Protein 1VLI (pdb70)

Sequence (350 aa):
AAFQIANKTVGKDAPVFIIAEAGINHDGKLDQAFALIDAAAEAGADAVKFQFQADRYQKDPDVSIFSLVQSEPAEWILPLLDYCREKQVIFLSTVCDEGSADLLQSTSPSAFKIASYEINHLPLLKYVARLNRPIFSTAGAEISDVHEAWRTIRAEGNNQIAIHCVAKYPAPPEYSNLSVIPLAAAFPEAVIGFSDHSEHPTEAPCAAVRLGAKLIEKHFTIDKNLPGADHSFALNPDELKEVDGIRKTEAELKQGITKPVSEKLLGSSYKTTTAIEGEIRNFAYRGIFTTAPIQKGEAFSEDNIAVLRPGQKPQGLHPRFFELLTSGVRAVRDIPADTGIVWDDILLKD

Foldseek 3Di:
DWDDQPPAIFFDPGAFAEEAEAELQLVPPLVQLLVSLVLCLVLPHAAYEYEFDPVVLAPDDVDDVVVVCVRSHPVSPVVSCVSCVVSNHFYAYEDDDLVSLVVCVVVVHSAYEYEQQQLQLLVRLLNNLLSQHAEYEHAFHAPVSNVVSQCSSVVNVHQRYEYYEHPDAQDPLLFQQLLQQCVCVVCVSHQYAYEHRHQQLAQLLLQNVLVPHRYYYFYEHCALPPPCPPRVRGHHSVSSSCNVNSVVSVVCVVVVNRDHHDPSNNPDNRRGHDPVRPNCVQQFHWAKFFNAKFAAFAQDAPHTIDTRTLVVAGHAHRSVCVVVRRVGQGFRHIDHHSHHHDVNRRDDDD

Secondary structure (DSSP, 8-state):
-EEEETTEEEETTSPPEEEEEEETTTTT-HHHHHHHHHHHHHHT-SEEEE---TT---------HHHHTT---GGGHHHHHHHHHHTT-EEE-B--SHHHHHHHHTT--S--BB-GGGTT-HHHHHHHHTT----B--TT--HHHHHHHHHHHHTTT----B--B-SSSS--GGG--GGG---TTTSTTSB--EEE--SSSSHHHHHHHHTT-SEEEEEB-S-TTSS-SS-TTSBPHHHHH--HHHHHHHHHHHHT------HHHH--SS----TTT-SHHHHTS-EEEESS-B-TTPBP-TTTEEEE--TTSPPPBPGGGHHHHHTT-B-SS-B-TT-B--GGGTS---

Radius of gyration: 20.9 Å; Cα contacts (8 Å, |Δi|>4): 707; chains: 1; bounding box: 43×60×45 Å

CATH classification: 3.20.20.70 (+1 more: 3.90.1210.10)

Organism: Bacillus subtilis (strain 168) (NCBI:txid224308)

InterPro domains:
  IPR006190 Antifreeze-like/N-acetylneuraminic acid synthase, SAF domain [PS50844] (305-367)
  IPR013132 PseI/NeuA/B-like [PF03102] (37-274)
  IPR013785 Aldolase-type TIM barrel [G3DSA:3.20.20.70] (1-303)
  IPR013974 SAF domain [PF08666] (305-364)
  IPR013974 SAF domain [SM00858] (303-365)
  IPR036732 Antifreeze-like/N-acetylneuraminic acid synthase C-terminal domain superfamily [SSF51269] (298-364)
  IPR051690 PseI/Nans/NeuA/B acid synthases [PTHR42966] (1-364)
  IPR057736 PseI/NeuA/NeuB, SAF domain [cd11615] (304-364)

B-factor: mean 63.56, std 13.65, range [32.25, 128.65]

Solvent-accessible surface area: 16017 Å² total

Structure (mmCIF, N/CA/C/O backbone):
data_1VLI
#
_entry.id   1VLI
#
_cell.length_a   70.578
_cell.length_b   70.578
_cell.length_c   205.359
_cell.angle_alpha   90.00
_cell.angle_beta   90.00
_cell.angle_gamma   120.00
#
_symmetry.space_group_name_H-M   'P 32 2 1'
#
loop_
_entity.id
_entity.type
_entity.pdbx_description
1 polymer 'Spore coat polysaccharide biosynthesis protein spsE'
2 non-polymer 'ZINC ION'
3 water water
#
loop_
_atom_site.group_PDB
_atom_site.id
_atom_site.type_symbol
_atom_site.label_atom_id
_atom_site.label_alt_id
_atom_site.label_comp_id
_atom_site.label_asym_id
_atom_site.label_entity_id
_atom_site.label_seq_id
_atom_site.pdbx_PDB_ins_code
_atom_site.Cartn_x
_atom_site.Cartn_y
_atom_site.Cartn_z
_atom_site.occupancy
_atom_site.B_iso_or_equiv
_atom_site.auth_seq_id
_atom_site.auth_comp_id
_atom_site.auth_asym_id
_atom_site.auth_atom_id
_atom_site.pdbx_PDB_model_num
ATOM 1 N N . ALA A 1 14 ? -22.031 29.044 83.411 1.00 74.70 2 ALA A N 1
ATOM 2 C CA . ALA A 1 14 ? -20.607 28.723 83.736 1.00 74.29 2 ALA A CA 1
ATOM 3 C C . ALA A 1 14 ? -20.047 29.664 84.816 1.00 72.92 2 ALA A C 1
ATOM 4 O O . ALA A 1 14 ? -19.727 30.839 84.548 1.00 70.94 2 ALA A O 1
ATOM 6 N N . ALA A 1 15 ? -19.947 29.122 86.029 1.00 71.65 3 ALA A N 1
ATOM 7 C CA . ALA A 1 15 ? -19.452 29.837 87.212 1.00 70.99 3 ALA A CA 1
ATOM 8 C C . ALA A 1 15 ? -18.905 28.833 88.236 1.00 71.43 3 ALA A C 1
ATOM 9 O O . ALA A 1 15 ? -19.335 27.675 88.249 1.00 71.93 3 ALA A O 1
ATOM 11 N N . PHE A 1 16 ? -17.952 29.273 89.068 1.00 69.52 4 PHE A N 1
ATOM 12 C CA . PHE A 1 16 ? -17.444 28.483 90.193 1.00 66.96 4 PHE A CA 1
ATOM 13 C C . PHE A 1 16 ? -16.717 29.344 91.239 1.00 68.00 4 PHE A C 1
ATOM 14 O O . PHE A 1 16 ? -16.607 30.560 91.075 1.00 71.43 4 PHE A O 1
ATOM 22 N N . GLN A 1 17 ? -16.240 28.721 92.311 1.00 63.62 5 GLN A N 1
ATOM 23 C CA . GLN A 1 17 ? -15.618 29.459 93.411 1.00 61.26 5 GLN A CA 1
ATOM 24 C C . GLN A 1 17 ? -14.108 29.233 93.461 1.00 58.17 5 GLN A C 1
ATOM 25 O O . GLN A 1 17 ? -13.674 28.094 93.614 1.00 59.69 5 GLN A O 1
ATOM 31 N N . ILE A 1 18 ? -13.302 30.291 93.362 1.00 53.32 6 ILE A N 1
ATOM 32 C CA . ILE A 1 18 ? -11.908 30.188 93.822 1.00 50.43 6 ILE A CA 1
ATOM 33 C C . ILE A 1 18 ? -11.789 30.772 95.241 1.00 50.50 6 ILE A C 1
ATOM 34 O O . ILE A 1 18 ? -11.988 31.964 95.451 1.00 50.38 6 ILE A O 1
ATOM 39 N N . ALA A 1 19 ? -11.504 29.928 96.225 1.00 52.34 7 ALA A N 1
ATOM 40 C CA . ALA A 1 19 ? -11.514 30.372 97.648 1.00 51.78 7 ALA A CA 1
ATOM 41 C C . ALA A 1 19 ? -12.901 30.931 97.970 1.00 53.79 7 ALA A C 1
ATOM 42 O O . ALA A 1 19 ? -13.907 30.230 97.804 1.00 57.59 7 ALA A O 1
ATOM 44 N N . ASN A 1 20 ? -12.956 32.206 98.335 1.00 53.95 8 ASN A N 1
ATOM 45 C CA . ASN A 1 20 ? -14.199 32.859 98.734 1.00 58.88 8 ASN A CA 1
ATOM 46 C C . ASN A 1 20 ? -14.833 33.743 97.638 1.00 60.27 8 ASN A C 1
ATOM 47 O O . ASN A 1 20 ? -15.674 34.603 97.943 1.00 59.99 8 ASN A O 1
ATOM 52 N N . LYS A 1 21 ? -14.465 33.496 96.372 1.00 60.38 9 LYS A N 1
ATOM 53 C CA . LYS A 1 21 ? -14.731 34.423 95.265 1.00 57.70 9 LYS A CA 1
ATOM 54 C C . LYS A 1 21 ? -15.273 33.761 94.016 1.00 56.14 9 LYS A C 1
ATOM 55 O O . LYS A 1 21 ? -14.741 32.757 93.560 1.00 58.54 9 LYS A O 1
ATOM 61 N N . THR A 1 22 ? -16.298 34.353 93.433 1.00 54.81 10 THR A N 1
ATOM 62 C CA . THR A 1 22 ? -16.890 33.809 92.212 1.00 55.82 10 THR A CA 1
ATOM 63 C C . THR A 1 22 ? -16.124 34.192 90.958 1.00 54.65 10 THR A C 1
ATOM 64 O O . THR A 1 22 ? -15.571 35.310 90.829 1.00 49.75 10 THR A O 1
ATOM 68 N N . VAL A 1 23 ? -16.121 33.249 90.027 1.00 58.91 11 VAL A N 1
ATOM 69 C CA . VAL A 1 23 ? -15.438 33.386 88.753 1.00 60.96 11 VAL A CA 1
ATOM 70 C C . VAL A 1 23 ? -16.440 32.962 87.693 1.00 64.03 11 VAL A C 1
ATOM 71 O O . VAL A 1 23 ? -17.005 31.877 87.786 1.00 67.39 11 VAL A O 1
ATOM 75 N N . GLY A 1 24 ? -16.685 33.811 86.698 1.00 64.04 12 GLY A N 1
ATOM 76 C CA . GLY A 1 24 ? -17.622 33.463 85.630 1.00 64.72 12 G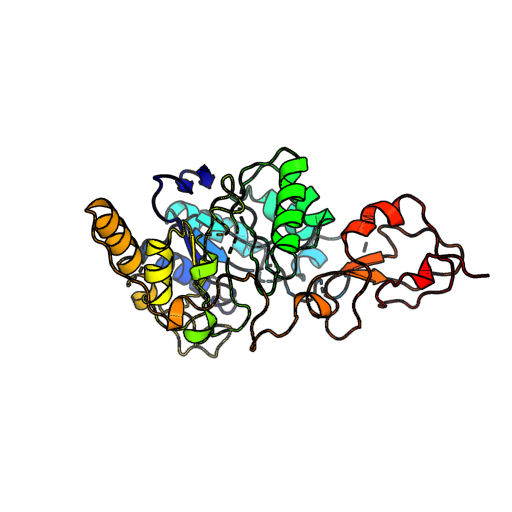LY A CA 1
ATOM 77 C C . GLY A 1 24 ? -18.863 34.319 85.580 1.00 67.97 12 GLY A C 1
ATOM 78 O O . GLY A 1 24 ? -18.834 35.464 86.040 1.00 70.56 12 GLY A O 1
ATOM 79 N N . LYS A 1 25 ? -19.962 33.771 85.041 1.00 70.42 13 LYS A N 1
ATOM 80 C CA . LYS A 1 25 ? -21.203 34.544 84.771 1.00 70.05 13 LYS A CA 1
ATOM 81 C C . LYS A 1 25 ? -21.595 35.464 85.923 1.00 70.74 13 LYS A C 1
ATOM 82 O O . LYS A 1 25 ? -21.830 34.986 87.037 1.00 72.63 13 LYS A O 1
ATOM 85 N N . ASP A 1 26 ? -21.645 36.772 85.648 1.00 69.91 14 ASP A N 1
ATOM 86 C CA . ASP A 1 26 ? -22.113 37.825 86.597 1.00 70.58 14 ASP A CA 1
ATOM 87 C C . ASP A 1 26 ? -21.147 38.175 87.717 1.00 68.21 14 ASP A C 1
ATOM 88 O O . ASP A 1 26 ? -21.351 39.155 88.435 1.00 70.49 14 ASP A O 1
ATOM 93 N N . ALA A 1 27 ? -20.101 37.374 87.864 1.00 65.32 15 ALA A N 1
ATOM 94 C CA . ALA A 1 27 ? -19.036 37.649 88.805 1.00 62.15 15 ALA A CA 1
ATOM 95 C C . ALA A 1 27 ? -18.066 38.699 88.243 1.00 59.41 15 ALA A C 1
ATOM 96 O O . ALA A 1 27 ? -17.908 38.796 87.016 1.00 58.01 15 ALA A O 1
ATOM 98 N N . PRO A 1 28 ? -17.384 39.441 89.128 1.00 58.12 16 PRO A N 1
ATOM 99 C CA . PRO A 1 28 ? -16.303 40.353 88.710 1.00 56.79 16 PRO A CA 1
ATOM 100 C C . PRO A 1 28 ? -15.169 39.582 88.014 1.00 56.92 16 PRO A C 1
ATOM 101 O O . PRO A 1 28 ? -14.955 38.408 88.325 1.00 58.57 16 PRO A O 1
ATOM 105 N N . VAL A 1 29 ? -14.457 40.222 87.080 1.00 54.74 17 VAL A N 1
ATOM 106 C CA . VAL A 1 29 ? -13.279 39.612 86.469 1.00 51.90 17 VAL A CA 1
ATOM 107 C C . VAL A 1 29 ? -12.286 39.217 87.563 1.00 54.11 17 VAL A C 1
ATOM 108 O O . VAL A 1 29 ? -12.053 39.982 88.492 1.00 53.14 17 VAL A O 1
ATOM 112 N N . PHE A 1 30 ? -11.737 38.007 87.466 1.00 55.01 18 PHE A N 1
ATOM 113 C CA . PHE A 1 30 ? -10.775 37.499 88.455 1.00 53.23 18 PHE A CA 1
ATOM 114 C C . PHE A 1 30 ? -9.366 37.819 87.959 1.00 52.28 18 PHE A C 1
ATOM 115 O O . PHE A 1 30 ? -8.932 37.320 86.882 1.00 47.15 18 PHE A O 1
ATOM 123 N N . ILE A 1 31 ? -8.667 38.662 88.731 1.00 48.03 19 ILE A N 1
ATOM 124 C CA . ILE A 1 31 ? -7.350 39.191 88.324 1.00 46.82 19 ILE A CA 1
ATOM 125 C C . ILE A 1 31 ? -6.195 38.532 89.027 1.00 49.61 19 ILE A C 1
ATOM 126 O O . ILE A 1 31 ? -6.094 38.554 90.279 1.00 49.46 19 ILE A O 1
ATOM 131 N N . ILE A 1 32 ? -5.307 37.961 88.214 1.00 52.10 20 ILE A N 1
ATOM 132 C CA . ILE A 1 32 ? -4.135 37.227 88.709 1.00 49.60 20 ILE A CA 1
ATOM 133 C C . ILE A 1 32 ? -2.877 38.038 88.429 1.00 53.63 20 ILE A C 1
ATOM 134 O O . ILE A 1 32 ? -2.506 38.242 87.263 1.00 50.97 20 ILE A O 1
ATOM 139 N N . ALA A 1 33 ? -2.231 38.530 89.495 1.00 52.17 21 ALA A N 1
ATOM 140 C CA . ALA A 1 33 ? -0.926 39.150 89.316 1.00 52.79 21 ALA A CA 1
ATOM 141 C C . ALA A 1 33 ? 0.149 38.072 89.351 1.00 56.39 21 ALA A C 1
ATOM 142 O O . ALA A 1 33 ? 0.259 37.331 90.328 1.00 61.94 21 ALA A O 1
ATOM 144 N N . GLU A 1 34 ? 0.936 37.985 88.284 1.00 57.63 22 GLU A N 1
ATOM 145 C CA . GLU A 1 34 ? 1.885 36.896 88.084 1.00 59.96 22 GLU A CA 1
ATOM 146 C C . GLU A 1 34 ? 3.308 37.388 88.433 1.00 61.21 22 GLU A C 1
ATOM 147 O O . GLU A 1 34 ? 3.944 38.153 87.683 1.00 59.16 22 GLU A O 1
ATOM 153 N N . ALA A 1 35 ? 3.755 36.989 89.637 1.00 62.23 23 ALA A N 1
ATOM 154 C CA . ALA A 1 35 ? 5.045 37.390 90.215 1.00 59.59 23 ALA A CA 1
ATOM 155 C C . ALA A 1 35 ? 6.214 36.574 89.661 1.00 59.40 23 ALA A C 1
ATOM 156 O O . ALA A 1 35 ? 7.341 37.077 89.594 1.00 59.11 23 ALA A O 1
ATOM 158 N N . GLY A 1 36 ? 5.943 35.328 89.261 1.00 59.23 24 GLY A N 1
ATOM 159 C CA . GLY A 1 36 ? 6.937 34.474 88.625 1.00 58.96 24 GLY A CA 1
ATOM 160 C C . GLY A 1 36 ? 8.099 34.154 89.552 1.00 61.49 24 GLY A C 1
ATOM 161 O O . GLY A 1 36 ? 7.919 33.484 90.576 1.00 61.84 24 GLY A O 1
ATOM 162 N N . ILE A 1 37 ? 9.292 34.622 89.172 1.00 61.66 25 ILE A N 1
ATOM 163 C CA . ILE A 1 37 ? 10.497 34.523 90.000 1.00 61.42 25 ILE A CA 1
ATOM 164 C C . ILE A 1 37 ? 11.074 35.898 90.347 1.00 58.90 25 ILE A C 1
ATOM 165 O O . ILE A 1 37 ? 12.189 35.995 90.836 1.00 57.56 25 ILE A O 1
ATOM 170 N N . ASN A 1 38 ? 10.285 36.946 90.128 1.00 56.96 26 ASN A N 1
ATOM 171 C CA . ASN A 1 38 ? 10.726 38.327 90.313 1.00 57.29 26 ASN A CA 1
ATOM 172 C C . ASN A 1 38 ? 11.035 38.762 91.762 1.00 58.56 26 ASN A C 1
ATOM 173 O O . ASN A 1 38 ? 11.269 39.945 92.020 1.00 58.09 26 ASN A O 1
ATOM 178 N N . HIS A 1 39 ? 11.049 37.814 92.692 1.00 58.74 27 HIS A N 1
ATOM 179 C CA . HIS A 1 39 ? 11.511 38.063 94.074 1.00 59.97 27 HIS A CA 1
ATOM 180 C C . HIS A 1 39 ? 13.045 37.997 94.205 1.00 59.79 27 HIS A C 1
ATOM 181 O O . HIS A 1 39 ? 13.600 38.289 95.262 1.00 59.94 27 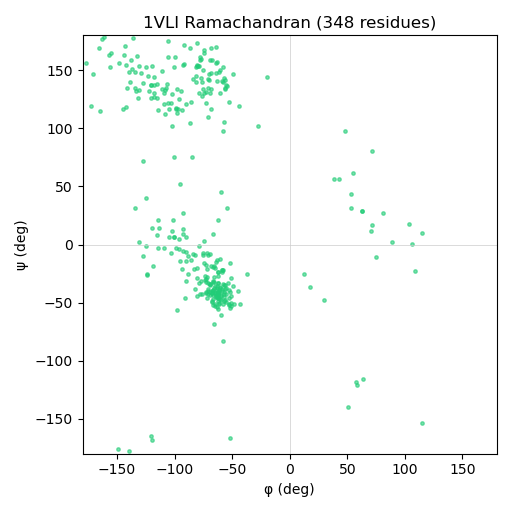HIS A O 1
ATOM 188 N N . ASP A 1 40 ? 13.695 37.559 93.128 1.00 59.33 28 ASP A N 1
ATOM 189 C CA . ASP A 1 40 ? 15.140 37.449 92.998 1.00 60.24 28 ASP A CA 1
ATOM 190 C C . ASP A 1 40 ? 15.811 36.646 94.128 1.00 62.67 28 ASP A C 1
ATOM 191 O O . ASP A 1 40 ? 16.942 36.929 94.489 1.00 64.99 28 ASP A O 1
ATOM 196 N N . GLY A 1 41 ? 15.108 35.659 94.682 1.00 62.99 29 GLY A N 1
ATOM 197 C CA . GLY A 1 41 ? 15.580 34.864 95.825 1.00 59.98 29 GLY A CA 1
ATOM 198 C C . GLY A 1 41 ? 15.623 35.580 97.166 1.00 61.56 29 GLY A C 1
ATOM 199 O O . GLY A 1 41 ? 16.273 35.130 98.101 1.00 61.87 29 GLY A O 1
ATOM 200 N N . LYS A 1 42 ? 14.932 36.702 97.268 1.00 62.06 30 LYS A N 1
ATOM 201 C CA . LYS A 1 42 ? 14.876 37.460 98.503 1.00 59.42 30 LYS A CA 1
ATOM 202 C C . LYS A 1 42 ? 13.447 37.436 99.033 1.00 60.59 30 LYS A C 1
ATOM 203 O O . LYS A 1 42 ? 12.517 37.964 98.373 1.00 60.75 30 LYS A O 1
ATOM 209 N N . LEU A 1 43 ? 13.276 36.823 100.209 1.00 59.51 31 LEU A N 1
ATOM 210 C CA . LEU A 1 43 ? 11.957 36.635 100.829 1.00 61.16 31 LEU A CA 1
ATOM 211 C C . LEU A 1 43 ? 11.221 37.938 101.096 1.00 61.78 31 LEU A C 1
ATOM 212 O O . LEU A 1 43 ? 10.007 38.013 100.930 1.00 62.01 31 LEU A O 1
ATOM 217 N N . ASP A 1 44 ? 11.949 38.966 101.511 1.00 63.66 32 ASP A N 1
ATOM 218 C CA . ASP A 1 44 ? 11.322 40.271 101.758 1.00 67.47 32 ASP A CA 1
ATOM 219 C C . ASP A 1 44 ? 10.805 40.894 100.454 1.00 65.66 32 ASP A C 1
ATOM 220 O O . ASP A 1 44 ? 9.801 41.613 100.473 1.00 65.58 32 ASP A O 1
ATOM 225 N N . GLN A 1 45 ? 11.488 40.600 99.339 1.00 64.21 33 GLN A N 1
ATOM 226 C CA . GLN A 1 45 ? 11.073 41.058 98.015 1.00 62.90 33 GLN A CA 1
ATOM 227 C C . GLN A 1 45 ? 9.842 40.287 97.562 1.00 64.24 33 GLN A C 1
ATOM 228 O O . GLN A 1 45 ? 8.996 40.835 96.842 1.00 64.85 33 GLN A O 1
ATOM 234 N N . ALA A 1 46 ? 9.745 39.016 97.973 1.00 62.73 34 ALA A N 1
ATOM 235 C CA . ALA A 1 46 ? 8.515 38.240 97.757 1.00 58.92 34 ALA A CA 1
ATOM 236 C C . ALA A 1 46 ? 7.316 38.874 98.495 1.00 57.71 34 ALA A C 1
ATOM 237 O O . ALA A 1 46 ? 6.245 39.033 97.894 1.00 57.95 34 ALA A O 1
ATOM 239 N N . PHE A 1 47 ? 7.504 39.264 99.762 1.00 54.59 35 PHE A N 1
ATOM 240 C CA . PHE A 1 47 ? 6.472 39.982 100.539 1.00 53.71 35 PHE A CA 1
ATOM 241 C C . PHE A 1 47 ? 6.103 41.302 99.885 1.00 53.29 35 PHE A C 1
ATOM 242 O O . PHE A 1 47 ? 4.926 41.702 99.923 1.00 54.78 35 PHE A O 1
ATOM 250 N N . ALA A 1 48 ? 7.091 41.984 99.296 1.00 51.21 36 ALA A N 1
ATOM 251 C CA . ALA A 1 48 ? 6.825 43.268 98.636 1.00 51.34 36 ALA A CA 1
ATOM 252 C C . ALA A 1 48 ? 5.983 43.082 97.348 1.00 51.76 36 ALA A C 1
ATOM 253 O O . ALA A 1 48 ? 5.125 43.915 97.026 1.00 53.27 36 ALA A O 1
ATOM 255 N N . LEU A 1 49 ? 6.205 41.981 96.638 1.00 53.21 37 LEU A N 1
ATOM 256 C CA . LEU A 1 49 ? 5.403 41.680 95.437 1.00 54.86 37 LEU A CA 1
ATOM 257 C C . LEU A 1 49 ? 3.953 41.439 95.834 1.00 56.75 37 LEU A C 1
ATOM 258 O O . LEU A 1 49 ? 3.058 42.083 95.317 1.00 58.37 37 LEU A O 1
ATOM 263 N N . ILE A 1 50 ? 3.748 40.562 96.810 1.00 60.44 38 ILE A N 1
ATOM 264 C CA . ILE A 1 50 ? 2.458 40.420 97.495 1.00 60.88 38 ILE A CA 1
ATOM 265 C C . ILE A 1 50 ? 1.829 41.759 97.815 1.00 61.97 38 ILE A C 1
ATOM 266 O O . ILE A 1 50 ? 0.683 41.964 97.439 1.00 65.48 38 ILE A O 1
ATOM 271 N N . ASP A 1 51 ? 2.572 42.677 98.454 1.00 61.48 39 ASP A N 1
ATOM 272 C CA . ASP A 1 51 ? 2.069 44.033 98.773 1.00 59.84 39 ASP A CA 1
ATOM 273 C C . ASP A 1 51 ? 1.574 44.761 97.553 1.00 59.25 39 ASP A C 1
ATOM 274 O O . ASP A 1 51 ? 0.486 45.341 97.568 1.00 59.01 39 ASP A O 1
ATOM 279 N N . ALA A 1 52 ? 2.401 44.764 96.511 1.00 58.32 40 ALA A N 1
ATOM 280 C CA . ALA A 1 52 ? 2.093 45.474 95.269 1.00 58.56 40 ALA A CA 1
ATOM 281 C C . ALA A 1 52 ? 0.803 44.959 94.619 1.00 58.77 40 ALA A C 1
ATOM 282 O O . ALA A 1 52 ? -0.034 45.753 94.174 1.00 59.78 40 ALA A O 1
ATOM 284 N N . ALA A 1 53 ? 0.649 43.634 94.600 1.00 57.65 41 ALA A N 1
ATOM 285 C CA . ALA A 1 53 ? -0.549 42.970 94.087 1.00 55.81 41 ALA A CA 1
ATOM 286 C C . ALA A 1 53 ? -1.801 43.378 94.860 1.00 56.72 41 ALA A C 1
ATOM 287 O O . ALA A 1 53 ? -2.839 43.679 94.257 1.00 56.10 41 ALA A O 1
ATOM 289 N N . ALA A 1 54 ? -1.689 43.358 96.190 1.00 53.22 42 ALA A N 1
ATOM 290 C CA . ALA A 1 54 ? -2.751 43.754 97.092 1.00 52.80 42 ALA A CA 1
ATOM 291 C C . ALA A 1 54 ? -3.136 45.206 96.908 1.00 54.27 42 ALA A C 1
ATOM 292 O O . ALA A 1 54 ? -4.321 45.516 96.793 1.00 55.50 42 ALA A O 1
ATOM 294 N N . GLU A 1 55 ? -2.147 46.105 96.923 1.00 58.25 43 GLU A N 1
ATOM 295 C CA . GLU A 1 55 ? -2.397 47.559 96.827 1.00 59.39 43 GLU A CA 1
ATOM 296 C C . GLU A 1 55 ? -3.034 47.858 95.463 1.00 57.37 43 GLU A C 1
ATOM 297 O O . GLU A 1 55 ? -3.909 48.725 95.342 1.00 56.32 43 GLU A O 1
ATOM 303 N N . ALA A 1 56 ? -2.605 47.117 94.442 1.00 57.27 44 ALA A N 1
ATOM 304 C CA . ALA A 1 56 ? -3.215 47.218 93.112 1.00 56.74 44 ALA A CA 1
ATOM 305 C C . ALA A 1 56 ? -4.680 46.729 93.019 1.00 56.60 44 ALA A C 1
ATOM 306 O O . ALA A 1 56 ? -5.387 47.063 92.060 1.00 53.88 44 ALA A O 1
ATOM 308 N N . GLY A 1 57 ? -5.121 45.927 93.993 1.00 56.62 45 GLY A N 1
ATOM 309 C CA . GLY A 1 57 ? -6.485 45.373 93.982 1.00 57.10 45 GLY A CA 1
ATOM 310 C C . GLY A 1 57 ? -6.647 44.133 93.085 1.00 58.77 45 GLY A C 1
ATOM 311 O O . GLY A 1 57 ? -7.732 43.865 92.562 1.00 60.67 45 GLY A O 1
ATOM 312 N N . ALA A 1 58 ? -5.566 43.386 92.892 1.00 55.91 46 ALA A N 1
ATOM 313 C CA . ALA A 1 58 ? -5.620 42.075 92.273 1.00 54.33 46 ALA A CA 1
ATOM 314 C C . ALA A 1 58 ? -6.306 41.052 93.188 1.00 54.25 46 ALA A C 1
ATOM 315 O O . ALA A 1 58 ? -6.379 41.242 94.411 1.00 59.81 46 ALA A O 1
ATOM 317 N N . ASP A 1 59 ? -6.805 39.974 92.598 1.00 53.75 47 ASP A N 1
ATOM 318 C CA . ASP A 1 59 ? -7.517 38.938 93.339 1.00 53.78 47 ASP A CA 1
ATOM 319 C C . ASP A 1 59 ? -6.586 37.863 93.829 1.00 54.37 47 ASP A C 1
ATOM 320 O O . ASP A 1 59 ? -6.827 37.223 94.859 1.00 57.27 47 ASP A O 1
ATOM 325 N N . ALA A 1 60 ? -5.533 37.643 93.057 1.00 53.22 48 ALA A N 1
ATOM 326 C CA . ALA A 1 60 ? -4.670 36.489 93.228 1.00 53.48 48 ALA A CA 1
ATOM 327 C C . ALA A 1 60 ? -3.265 36.956 92.959 1.00 53.42 48 ALA A C 1
ATOM 328 O O . ALA A 1 60 ? -3.060 37.931 92.215 1.00 53.33 48 ALA A O 1
ATOM 330 N N . VAL A 1 61 ? -2.301 36.257 93.548 1.00 50.58 49 VAL A N 1
ATOM 331 C CA . VAL A 1 61 ? -0.903 36.508 93.255 1.00 51.13 49 VAL A CA 1
ATOM 332 C C . VAL A 1 61 ? -0.308 35.159 92.979 1.00 53.04 49 VAL A C 1
ATOM 333 O O . VAL A 1 61 ? -0.560 34.191 93.712 1.00 56.11 49 VAL A O 1
ATOM 337 N N . LYS A 1 62 ? 0.452 35.076 91.891 1.00 55.07 50 LYS A N 1
ATOM 338 C CA . LYS A 1 62 ? 0.958 33.804 91.431 1.00 52.79 50 LYS A CA 1
ATOM 339 C C . LYS A 1 62 ? 2.494 33.737 91.437 1.00 53.90 50 LYS A C 1
ATOM 340 O O . LYS A 1 62 ? 3.151 34.615 90.838 1.00 52.89 50 LYS A O 1
ATOM 346 N N . PHE A 1 63 ? 3.038 32.694 92.097 1.00 52.22 51 PHE A N 1
ATOM 347 C CA . PHE A 1 63 ? 4.484 32.412 92.184 1.00 51.89 51 PHE A CA 1
ATOM 348 C C . PHE A 1 63 ? 4.850 31.075 91.541 1.00 54.89 51 PHE A C 1
ATOM 349 O O . PHE A 1 63 ? 4.087 30.105 91.621 1.00 56.62 51 PHE A O 1
ATOM 357 N N . GLN A 1 64 ? 6.020 31.015 90.906 1.00 55.93 52 GLN A N 1
ATOM 358 C CA . GLN A 1 64 ? 6.581 29.736 90.458 1.00 57.72 52 GLN A CA 1
ATOM 359 C C . GLN A 1 64 ? 7.138 28.948 91.635 1.00 58.68 52 GLN A C 1
ATOM 360 O O . GLN A 1 64 ? 7.973 29.455 92.398 1.00 59.73 52 GLN A O 1
ATOM 374 N N . PHE A 1 66 ? 8.044 25.368 91.148 1.00 60.49 54 PHE A N 1
ATOM 375 C CA . PHE A 1 66 ? 8.858 24.266 90.678 1.00 62.70 54 PHE A CA 1
ATOM 376 C C . PHE A 1 66 ? 9.811 24.675 89.553 1.00 68.70 54 PHE A C 1
ATOM 377 O O . PHE A 1 66 ? 9.478 25.534 88.729 1.00 69.64 54 PHE A O 1
ATOM 385 N N . GLN A 1 67 ? 11.009 24.073 89.560 1.00 73.42 55 GLN A N 1
ATOM 386 C CA . GLN A 1 67 ? 12.059 24.355 88.569 1.00 75.16 55 GLN A CA 1
ATOM 387 C C . GLN A 1 67 ? 11.760 23.718 87.227 1.00 75.85 55 GLN A C 1
ATOM 388 O O . GLN A 1 67 ? 11.122 22.664 87.186 1.00 75.93 55 GLN A O 1
ATOM 394 N N . ALA A 1 68 ? 12.240 24.344 86.146 1.00 76.13 56 ALA A N 1
ATOM 395 C CA . ALA A 1 68 ? 11.889 23.928 84.781 1.00 79.57 56 ALA A CA 1
ATOM 396 C C . ALA A 1 68 ? 12.533 22.599 84.324 1.00 81.07 56 ALA A C 1
ATOM 397 O O . ALA A 1 68 ? 11.968 21.877 83.488 1.00 80.61 56 ALA A O 1
ATOM 399 N N . ASP A 1 69 ? 13.701 22.283 84.889 1.00 82.50 57 ASP A N 1
ATOM 400 C CA . ASP A 1 69 ? 14.472 21.071 84.554 1.00 83.33 57 ASP A CA 1
ATOM 401 C C . ASP A 1 69 ? 13.644 19.775 84.602 1.00 80.87 57 ASP A C 1
ATOM 402 O O . ASP A 1 69 ? 13.740 18.940 83.704 1.00 78.86 57 ASP A O 1
ATOM 407 N N . ARG A 1 70 ? 12.833 19.635 85.653 1.00 79.25 58 ARG A N 1
ATOM 408 C CA . ARG A 1 70 ? 11.994 18.452 85.902 1.00 79.38 58 ARG A CA 1
ATOM 409 C C . ARG A 1 70 ? 10.995 18.192 84.763 1.00 81.02 58 ARG A C 1
ATOM 410 O O . ARG A 1 70 ? 10.377 17.124 84.688 1.00 82.47 58 ARG A O 1
ATOM 426 N N . TYR A 1 72 ? 11.848 18.323 81.430 1.00 82.40 60 TYR A N 1
ATOM 427 C CA . TYR A 1 72 ? 12.608 17.861 80.249 1.00 82.80 60 TYR A CA 1
ATOM 428 C C . TYR A 1 72 ? 13.326 16.507 80.480 1.00 84.31 60 TYR A C 1
ATOM 429 O O . TYR A 1 72 ? 13.585 15.747 79.520 1.00 85.38 60 TYR A O 1
ATOM 438 N N . GLN A 1 73 ? 13.616 16.219 81.754 1.00 84.14 61 GLN A N 1
ATOM 439 C CA . GLN A 1 73 ? 14.282 14.994 82.202 1.00 85.16 61 GLN A CA 1
ATOM 440 C C . GLN A 1 73 ? 13.670 14.500 83.539 1.00 85.98 61 GLN A C 1
ATOM 441 O O . GLN A 1 73 ? 13.439 15.294 84.452 1.00 84.94 61 GLN A O 1
ATOM 444 N N . LYS A 1 74 ? 13.396 13.194 83.639 1.00 89.54 62 LYS A N 1
ATOM 445 C CA . LYS A 1 74 ? 12.986 12.550 84.903 1.00 92.62 62 LYS A CA 1
ATOM 446 C C . LYS A 1 74 ? 14.186 12.529 85.874 1.00 96.98 62 LYS A C 1
ATOM 447 O O . LYS A 1 74 ? 15.293 12.113 85.500 1.00 97.68 62 LYS A O 1
ATOM 451 N N . ASP A 1 75 ? 13.973 12.979 87.110 1.00 101.20 63 ASP A N 1
ATOM 452 C CA . ASP A 1 75 ? 15.049 13.048 88.107 1.00 105.60 63 ASP A CA 1
ATOM 453 C C . ASP A 1 75 ? 14.891 11.934 89.151 1.00 107.47 63 ASP A C 1
ATOM 454 O O . ASP A 1 75 ? 13.844 11.860 89.804 1.00 108.56 63 ASP A O 1
ATOM 459 N N . PRO A 1 76 ? 15.903 11.068 89.314 1.00 109.43 64 PRO A N 1
ATOM 460 C CA . PRO A 1 76 ? 15.851 10.000 90.341 1.00 109.61 64 PRO A CA 1
ATOM 461 C C . PRO A 1 76 ? 16.198 10.493 91.756 1.00 108.62 64 PRO A C 1
ATOM 462 O O . PRO A 1 76 ? 15.323 10.978 92.483 1.00 107.38 64 PRO A O 1
ATOM 466 N N . ASP A 1 86 ? 12.379 5.152 98.009 1.00 95.85 74 ASP A N 1
ATOM 467 C CA . ASP A 1 86 ? 11.713 6.060 98.949 1.00 96.45 74 ASP A CA 1
ATOM 468 C C . ASP A 1 86 ? 12.405 7.445 98.988 1.00 95.18 74 ASP A C 1
ATOM 469 O O . ASP A 1 86 ? 13.442 7.610 99.639 1.00 96.61 74 ASP A O 1
ATOM 471 N N . VAL A 1 87 ? 11.815 8.432 98.309 1.00 91.32 75 VAL A N 1
ATOM 472 C CA . VAL A 1 87 ? 12.488 9.722 97.998 1.00 88.45 75 VAL A CA 1
ATOM 473 C C . VAL A 1 87 ? 12.633 10.712 99.183 1.00 85.13 75 VAL A C 1
ATOM 474 O O . VAL A 1 87 ? 11.659 11.008 99.877 1.00 86.70 75 VAL A O 1
ATOM 478 N N . SER A 1 88 ? 13.850 11.227 99.374 1.00 78.76 76 SER A N 1
ATOM 479 C CA . SER A 1 88 ? 14.204 12.126 100.475 1.00 72.39 76 SER A CA 1
ATOM 480 C C . SER A 1 88 ? 13.711 13.581 100.307 1.00 70.85 76 SER A C 1
ATOM 481 O O . SER A 1 88 ? 13.770 14.134 99.217 1.00 73.06 76 SER A O 1
ATOM 484 N N . ILE A 1 89 ? 13.237 14.205 101.386 1.00 67.87 77 ILE A N 1
ATOM 485 C CA . ILE A 1 89 ? 12.790 15.607 101.332 1.00 67.57 77 ILE A CA 1
ATOM 486 C C . ILE A 1 89 ? 13.933 16.542 100.960 1.00 65.49 77 ILE A C 1
ATOM 487 O O . ILE A 1 89 ? 13.717 17.617 100.419 1.00 65.04 77 ILE A O 1
ATOM 491 N N . PHE A 1 90 ? 15.150 16.128 101.279 1.00 65.59 78 PHE A N 1
ATOM 492 C CA . PHE A 1 90 ? 16.329 16.943 101.034 1.00 63.74 78 PHE A CA 1
ATOM 493 C C . PHE A 1 90 ? 16.664 16.965 99.556 1.00 62.97 78 PHE A C 1
ATOM 494 O O . PHE A 1 90 ? 17.240 17.929 99.065 1.00 63.37 78 PHE A O 1
ATOM 502 N N . SER A 1 91 ? 16.296 15.918 98.835 1.00 62.40 79 SER A N 1
ATOM 503 C CA . SER A 1 91 ? 16.419 16.012 97.402 1.00 64.94 79 SER A CA 1
ATOM 504 C C . SER A 1 91 ? 15.213 16.732 96.812 1.00 67.37 79 SER A C 1
ATOM 505 O O . SER A 1 91 ? 15.390 17.548 95.910 1.00 73.17 79 SER A O 1
ATOM 508 N N . LEU A 1 92 ? 14.005 16.495 97.333 1.00 65.77 80 LEU A N 1
ATOM 509 C CA . LEU A 1 92 ? 12.827 17.225 96.851 1.00 65.46 80 LEU A CA 1
ATOM 510 C C . LEU A 1 92 ? 13.047 18.714 96.786 1.00 64.52 80 LEU A C 1
ATOM 511 O O . LEU A 1 92 ? 12.767 19.335 95.761 1.00 66.25 80 LEU A O 1
ATOM 516 N N . VAL A 1 93 ? 13.531 19.297 97.873 1.00 61.47 81 VAL A N 1
ATOM 517 C CA . VAL A 1 93 ? 13.671 20.751 97.933 1.00 60.80 81 VAL A CA 1
ATOM 518 C C . VAL A 1 93 ? 14.633 21.332 96.898 1.00 65.35 81 VAL A C 1
ATOM 519 O O . VAL A 1 93 ? 14.509 22.505 96.563 1.00 69.87 81 VAL A O 1
ATOM 523 N N . GLN A 1 94 ? 15.580 20.526 96.405 1.00 68.01 82 GLN A N 1
ATOM 524 C CA . GLN A 1 94 ? 16.545 20.965 95.378 1.00 70.19 82 GLN A CA 1
ATOM 525 C C . GLN A 1 94 ? 15.837 21.216 94.041 1.00 70.62 82 GLN A C 1
ATOM 526 O O . GLN A 1 94 ? 16.353 21.913 93.166 1.00 72.47 82 GLN A O 1
ATOM 532 N N . SER A 1 95 ? 14.641 20.667 93.913 1.00 70.03 83 SER A N 1
ATOM 533 C CA . SER A 1 95 ? 13.861 20.765 92.695 1.00 70.58 83 SER A CA 1
ATOM 534 C C . SER A 1 95 ? 12.839 21.911 92.692 1.00 69.53 83 SER A C 1
ATOM 535 O O . SER A 1 95 ? 12.091 22.098 91.738 1.00 71.60 83 SER A O 1
ATOM 546 N N . GLU A 1 97 ? 11.612 26.064 93.188 1.00 63.31 85 GLU A N 1
ATOM 547 C CA . GLU A 1 97 ? 12.119 27.385 92.867 1.00 63.84 85 GLU A CA 1
ATOM 548 C C . GLU A 1 97 ? 12.439 28.216 94.080 1.00 64.21 85 GLU A C 1
ATOM 549 O O . GLU A 1 97 ? 13.484 28.837 94.101 1.00 65.62 85 GLU A O 1
ATOM 563 N N . PRO A 1 99 ? 12.901 28.568 98.412 1.00 59.84 87 PRO A N 1
ATOM 564 C CA . PRO A 1 99 ? 13.177 27.737 99.602 1.00 57.71 87 PRO A CA 1
ATOM 565 C C . PRO A 1 99 ? 11.892 27.278 100.311 1.00 57.52 87 PRO A C 1
ATOM 566 O O . PRO A 1 99 ? 10.993 28.080 100.547 1.00 56.64 87 PRO A O 1
ATOM 570 N N . ALA A 1 100 ? 11.820 25.988 100.627 1.00 57.94 88 ALA A N 1
ATOM 571 C CA . ALA A 1 100 ? 10.667 25.406 101.291 1.00 58.50 88 ALA A CA 1
ATOM 572 C C . ALA A 1 100 ? 10.233 26.151 102.564 1.00 60.37 88 ALA A C 1
ATOM 573 O O . ALA A 1 100 ? 9.039 26.151 102.905 1.00 60.29 88 ALA A O 1
ATOM 575 N N . GLU A 1 101 ? 11.175 26.804 103.247 1.00 60.25 89 GLU A N 1
ATOM 576 C CA . GLU A 1 101 ? 10.820 27.525 104.470 1.00 62.72 89 GLU A CA 1
ATOM 577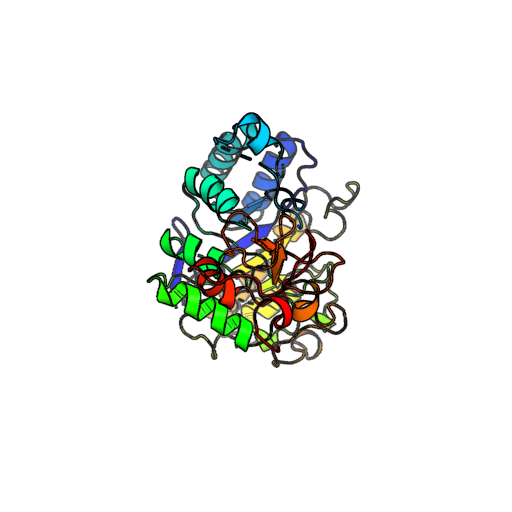 C C . GLU A 1 101 ? 10.092 28.830 104.218 1.00 62.30 89 GLU A C 1
ATOM 578 O O . GLU A 1 101 ? 9.621 29.470 105.173 1.00 62.21 89 GLU A O 1
ATOM 584 N N . TRP A 1 102 ? 9.999 29.223 102.947 1.00 59.35 90 TRP A N 1
ATOM 585 C CA . TRP A 1 102 ? 9.252 30.428 102.562 1.00 59.19 90 TRP A CA 1
ATOM 586 C C . TRP A 1 102 ? 7.748 30.214 102.554 1.00 56.59 90 TRP A C 1
ATOM 587 O O . TRP A 1 102 ? 7.003 31.135 102.849 1.00 58.21 90 TRP A O 1
ATOM 598 N N . ILE A 1 103 ? 7.321 28.995 102.241 1.00 55.97 91 ILE A N 1
ATOM 599 C CA . ILE A 1 103 ? 5.969 28.701 101.770 1.00 56.64 91 ILE A CA 1
ATOM 600 C C . ILE A 1 103 ? 4.838 28.992 102.766 1.00 58.39 91 ILE A C 1
ATOM 601 O O . ILE A 1 103 ? 3.891 29.711 102.425 1.00 62.08 91 ILE A O 1
ATOM 606 N N . LEU A 1 104 ? 4.916 28.458 103.980 1.00 58.42 92 LEU A N 1
ATOM 607 C CA . LEU A 1 104 ? 3.902 28.782 105.012 1.00 59.59 92 LEU A CA 1
ATOM 608 C C . LEU A 1 104 ? 3.807 30.295 105.293 1.00 60.25 92 LEU A C 1
ATOM 609 O O . LEU A 1 104 ? 2.700 30.858 105.225 1.00 60.46 92 LEU A O 1
ATOM 614 N N . PRO A 1 105 ? 4.945 30.960 105.566 1.00 59.72 93 PRO A N 1
ATOM 615 C CA . PRO A 1 105 ? 4.975 32.434 105.653 1.00 58.13 93 PRO A CA 1
ATOM 616 C C . PRO A 1 105 ? 4.351 33.149 104.447 1.00 57.97 93 PRO A C 1
ATOM 617 O O . PRO A 1 105 ? 3.528 34.039 104.656 1.00 59.20 93 PRO A O 1
ATOM 621 N N . LEU A 1 106 ? 4.722 32.801 103.211 1.00 55.64 94 LEU A N 1
ATOM 622 C CA . LEU A 1 106 ? 4.068 33.472 102.072 1.00 56.21 94 LEU A CA 1
ATOM 623 C C . LEU A 1 106 ? 2.555 33.306 102.130 1.00 54.65 94 LEU A C 1
ATOM 624 O O . LEU A 1 106 ? 1.812 34.289 102.004 1.00 56.67 94 LEU A O 1
ATOM 629 N N . LEU A 1 107 ? 2.107 32.068 102.348 1.00 52.94 95 LEU A N 1
ATOM 630 C CA . LEU A 1 107 ? 0.680 31.738 102.398 1.00 52.57 95 LEU A CA 1
ATOM 631 C C . LEU A 1 107 ? -0.022 32.518 103.491 1.00 55.77 95 LEU A C 1
ATOM 632 O O . LEU A 1 107 ? -1.061 33.136 103.263 1.00 57.81 95 LEU A O 1
ATOM 637 N N . ASP A 1 108 ? 0.570 32.523 104.684 1.00 59.60 96 ASP A N 1
ATOM 638 C CA . ASP A 1 108 ? 0.109 33.393 105.737 1.00 59.52 96 ASP A CA 1
ATOM 639 C C . ASP A 1 108 ? 0.016 34.858 105.317 1.00 56.87 96 ASP A C 1
ATOM 640 O O . ASP A 1 108 ? -0.960 35.532 105.616 1.00 58.66 96 ASP A O 1
ATOM 645 N N . TYR A 1 109 ? 1.037 35.363 104.647 1.00 52.65 97 TYR A N 1
ATOM 646 C CA . TYR A 1 109 ? 1.060 36.769 104.307 1.00 53.69 97 TYR A CA 1
ATOM 647 C C . TYR A 1 109 ? 0.038 37.116 103.223 1.00 56.06 97 TYR A C 1
ATOM 648 O O . TYR A 1 109 ? -0.515 38.218 103.211 1.00 55.36 97 TYR A O 1
ATOM 657 N N . CYS A 1 110 ? -0.192 36.175 102.306 1.00 59.03 98 CYS A N 1
ATOM 658 C CA . CYS A 1 110 ? -1.259 36.299 101.335 1.00 60.08 98 CYS A CA 1
ATOM 659 C C . CYS A 1 110 ? -2.610 36.345 102.030 1.00 61.96 98 CYS A C 1
ATOM 660 O O . CYS A 1 110 ? -3.439 37.191 101.714 1.00 60.00 98 CYS A O 1
ATOM 663 N N . ARG A 1 111 ? -2.820 35.436 102.983 1.00 65.92 99 ARG A N 1
ATOM 664 C CA . ARG A 1 111 ? -4.096 35.333 103.698 1.00 68.16 99 ARG A CA 1
ATOM 665 C C . ARG A 1 111 ? -4.396 36.609 104.436 1.00 66.04 99 ARG A C 1
ATOM 666 O O . ARG A 1 111 ? -5.544 37.048 104.477 1.00 67.49 99 ARG A O 1
ATOM 670 N N . GLU A 1 112 ? -3.373 37.237 104.985 1.00 64.26 100 GLU A N 1
ATOM 671 C CA . GLU A 1 112 ? -3.638 38.471 105.681 1.00 64.66 100 GLU A CA 1
ATOM 672 C C . GLU A 1 112 ? -3.726 39.719 104.788 1.00 63.08 100 GLU A C 1
ATOM 673 O O . GLU A 1 112 ? -4.345 40.698 105.190 1.00 61.52 100 GLU A O 1
ATOM 679 N N . LYS A 1 113 ? -3.159 39.688 103.577 1.00 61.12 101 LYS A N 1
ATOM 680 C CA . LYS A 1 113 ? -3.317 40.828 102.664 1.00 58.76 101 LYS A CA 1
ATOM 681 C C . LYS A 1 113 ? -4.532 40.595 101.741 1.00 61.10 101 LYS A C 1
ATOM 682 O O . LYS A 1 113 ? -4.789 41.351 100.794 1.00 58.58 101 LYS A O 1
ATOM 688 N N . GLN A 1 114 ? -5.284 39.542 102.071 1.00 62.85 102 GLN A N 1
ATOM 689 C CA . GLN A 1 114 ? -6.502 39.138 101.373 1.00 61.35 102 GLN A CA 1
ATOM 690 C C . GLN A 1 114 ? -6.296 38.974 99.877 1.00 62.05 102 GLN A C 1
ATOM 691 O O . GLN A 1 114 ? -7.101 39.432 99.059 1.00 62.35 102 GLN A O 1
ATOM 697 N N . VAL A 1 115 ? -5.185 38.338 99.527 1.00 60.27 103 VAL A N 1
ATOM 698 C CA . VAL A 1 115 ? -4.996 37.893 98.164 1.00 57.53 103 VAL A CA 1
ATOM 699 C C . VAL A 1 115 ? -4.831 36.371 98.151 1.00 57.99 103 VAL A C 1
ATOM 700 O O . VAL A 1 115 ? -4.421 35.743 99.155 1.00 57.37 103 VAL A O 1
ATOM 704 N N . ILE A 1 116 ? -5.186 35.789 97.013 1.00 55.45 104 ILE A N 1
ATOM 705 C CA . ILE A 1 116 ? -5.224 34.355 96.877 1.00 54.71 104 ILE A CA 1
ATOM 706 C C . ILE A 1 116 ? -3.936 33.925 96.204 1.00 56.60 104 ILE A C 1
ATOM 707 O O . ILE A 1 116 ? -3.666 34.292 95.040 1.00 59.63 104 ILE A O 1
ATOM 712 N N . PHE A 1 117 ? -3.165 33.127 96.932 1.00 54.11 105 PHE A N 1
ATOM 713 C CA . PHE A 1 117 ? -1.950 32.536 96.435 1.00 50.87 105 PHE A CA 1
ATOM 714 C C . PHE A 1 117 ? -2.277 31.438 95.450 1.00 52.28 105 PHE A C 1
ATOM 715 O O . PHE A 1 117 ? -3.113 30.565 95.726 1.00 50.45 105 PHE A O 1
ATOM 723 N N . LEU A 1 118 ? -1.604 31.497 94.300 1.00 53.88 106 LEU A N 1
ATOM 724 C CA . LEU A 1 118 ? -1.704 30.463 93.271 1.00 53.29 106 LEU A CA 1
ATOM 725 C C . LEU A 1 118 ? -0.344 30.069 92.736 1.00 51.45 106 LEU A C 1
ATOM 726 O O . LEU A 1 118 ? 0.573 30.887 92.657 1.00 53.41 106 LEU A O 1
ATOM 731 N N . SER A 1 119 ? -0.218 28.808 92.351 1.00 50.68 107 SER A N 1
ATOM 732 C CA . SER A 1 119 ? 0.963 28.366 91.622 1.00 53.47 107 SER A CA 1
ATOM 733 C C . SER A 1 119 ? 0.590 27.385 90.493 1.00 54.63 107 SER A C 1
ATOM 734 O O . SER A 1 119 ? -0.581 27.032 90.310 1.00 53.41 107 SER A O 1
ATOM 737 N N . THR A 1 120 ? 1.616 26.896 89.807 1.00 54.81 108 THR A N 1
ATOM 738 C CA . THR A 1 120 ? 1.483 26.008 88.652 1.00 56.74 108 THR A CA 1
ATOM 739 C C . THR A 1 120 ? 2.079 24.643 88.938 1.00 56.64 108 THR A C 1
ATOM 740 O O . THR A 1 120 ? 3.172 24.547 89.519 1.00 56.02 108 THR A O 1
ATOM 744 N N . VAL A 1 121 ? 1.379 23.594 88.508 1.00 57.02 109 VAL A N 1
ATOM 745 C CA . VAL A 1 121 ? 1.925 22.237 88.576 1.00 58.55 109 VAL A CA 1
ATOM 746 C C . VAL A 1 121 ? 2.228 21.661 87.196 1.00 58.90 109 VAL A C 1
ATOM 747 O O . VAL A 1 121 ? 1.571 22.007 86.211 1.00 56.46 109 VAL A O 1
ATOM 751 N N . CYS A 1 122 ? 3.234 20.794 87.133 1.00 60.48 110 CYS A N 1
ATOM 752 C CA . CYS A 1 122 ? 3.633 20.170 85.869 1.00 63.64 110 CYS A CA 1
ATOM 753 C C . CYS A 1 122 ? 3.812 18.644 85.899 1.00 64.38 110 CYS A C 1
ATOM 754 O O . CYS A 1 122 ? 4.248 18.072 84.907 1.00 62.83 110 CYS A O 1
ATOM 757 N N . ASP A 1 123 ? 3.556 18.008 87.043 1.00 63.93 111 ASP A N 1
ATOM 758 C CA . ASP A 1 123 ? 3.529 16.560 87.139 1.00 63.00 111 ASP A CA 1
ATOM 759 C C . ASP A 1 123 ? 2.822 16.104 88.405 1.00 65.10 111 ASP A C 1
ATOM 760 O O . ASP A 1 123 ? 2.392 16.928 89.227 1.00 64.86 111 ASP A O 1
ATOM 765 N N . GLU A 1 124 ? 2.699 14.789 88.550 1.00 63.22 112 GLU A N 1
ATOM 766 C CA . GLU A 1 124 ? 2.043 14.181 89.701 1.00 63.37 112 GLU A CA 1
ATOM 767 C C . GLU A 1 124 ? 2.675 14.658 91.034 1.00 62.87 112 GLU A C 1
ATOM 768 O O . GLU A 1 124 ? 1.962 15.019 91.976 1.00 63.21 112 GLU A O 1
ATOM 774 N N . GLY A 1 125 ? 4.005 14.721 91.078 1.00 61.41 113 GLY A N 1
ATOM 775 C CA . GLY A 1 125 ? 4.745 15.094 92.278 1.00 58.63 113 GLY A CA 1
ATOM 776 C C . GLY A 1 125 ? 4.653 16.557 92.692 1.00 60.16 113 GLY A C 1
ATOM 777 O O . GLY A 1 125 ? 4.540 16.869 93.892 1.00 63.00 113 GLY A O 1
ATOM 778 N N . SER A 1 126 ? 4.740 17.465 91.719 1.00 59.91 114 SER A N 1
ATOM 779 C CA . SER A 1 126 ? 4.498 18.889 91.979 1.00 58.78 114 SER A CA 1
ATOM 780 C C . SER A 1 126 ? 3.050 19.088 92.436 1.00 58.82 114 SER A C 1
ATOM 781 O O . SER A 1 126 ? 2.772 19.872 93.360 1.00 59.53 114 SER A O 1
ATOM 784 N N . ALA A 1 127 ? 2.134 18.348 91.813 1.00 56.38 115 ALA A N 1
ATOM 785 C CA . ALA A 1 127 ? 0.733 18.371 92.211 1.00 54.86 115 ALA A CA 1
ATOM 786 C C . ALA A 1 127 ? 0.547 17.997 93.701 1.00 52.03 115 ALA A C 1
ATOM 787 O O . ALA A 1 127 ? -0.236 18.608 94.398 1.00 50.61 115 ALA A O 1
ATOM 789 N N . ASP A 1 128 ? 1.284 17.012 94.171 1.00 53.09 116 ASP A N 1
ATOM 790 C CA . ASP A 1 128 ? 1.130 16.535 95.526 1.00 55.38 116 ASP A CA 1
ATOM 791 C C . ASP A 1 128 ? 1.660 17.547 96.524 1.00 56.15 116 ASP A C 1
ATOM 792 O O . ASP A 1 128 ? 1.108 17.710 97.608 1.00 61.18 116 ASP A O 1
ATOM 797 N N . LEU A 1 129 ? 2.778 18.168 96.173 1.00 54.17 117 LEU A N 1
ATOM 798 C CA . LEU A 1 129 ? 3.379 19.181 96.996 1.00 52.28 117 LEU A CA 1
ATOM 799 C C . LEU A 1 129 ? 2.445 20.359 97.171 1.00 53.95 117 LEU A C 1
ATOM 800 O O . LEU A 1 129 ? 2.172 20.753 98.313 1.00 54.67 117 LEU A O 1
ATOM 805 N N . LEU A 1 130 ? 1.909 20.876 96.061 1.00 49.59 118 LEU A N 1
ATOM 806 C CA . LEU A 1 130 ? 0.943 21.966 96.089 1.00 50.30 118 LEU A CA 1
ATOM 807 C C . LEU A 1 130 ? -0.324 21.555 96.843 1.00 50.28 118 LEU A C 1
ATOM 808 O O . LEU A 1 130 ? -0.877 22.326 97.640 1.00 52.82 118 LEU A O 1
ATOM 813 N N . GLN A 1 131 ? -0.769 20.332 96.613 1.00 48.15 119 GLN A N 1
ATOM 814 C CA . GLN A 1 131 ? -1.965 19.840 97.266 1.00 49.28 119 GLN A CA 1
ATOM 815 C C . GLN A 1 131 ? -1.786 19.966 98.786 1.00 51.97 119 GLN A C 1
ATOM 816 O O . GLN A 1 131 ? -2.723 20.326 99.495 1.00 52.51 119 GLN A O 1
ATOM 822 N N . SER A 1 132 ? -0.580 19.699 99.277 1.00 52.13 120 SER A N 1
ATOM 823 C CA . SER A 1 132 ? -0.380 19.622 100.711 1.00 56.62 120 SER A CA 1
ATOM 824 C C . SER A 1 132 ? -0.523 20.989 101.361 1.00 57.37 120 SER A C 1
ATOM 825 O O . SER A 1 132 ? -0.574 21.077 102.566 1.00 60.18 120 SER A O 1
ATOM 828 N N . THR A 1 133 ? -0.642 22.049 100.555 1.00 58.06 121 THR A N 1
ATOM 829 C CA . THR A 1 133 ? -0.901 23.391 101.082 1.00 57.45 121 THR A CA 1
ATOM 830 C C . THR A 1 133 ? -2.370 23.830 100.935 1.00 59.26 121 THR A C 1
ATOM 831 O O . THR A 1 133 ? -2.658 25.005 101.125 1.00 61.67 121 THR A O 1
ATOM 835 N N . SER A 1 134 ? -3.285 22.912 100.589 1.00 58.15 122 SER A N 1
ATOM 836 C CA . SER A 1 134 ? -4.713 23.231 100.347 1.00 57.15 122 SER A CA 1
ATOM 837 C C . SER A 1 134 ? -4.919 24.334 99.305 1.00 56.24 122 SER A C 1
ATOM 838 O O . SER A 1 134 ? -5.517 25.356 99.623 1.00 56.36 122 SER A O 1
ATOM 841 N N . PRO A 1 135 ? -4.479 24.133 98.063 1.00 54.73 123 PRO A N 1
ATOM 842 C CA . PRO A 1 135 ? -4.530 25.209 97.064 1.00 55.20 123 PRO A CA 1
ATOM 843 C C . PRO A 1 135 ? -5.988 25.625 96.738 1.00 55.01 123 PRO A C 1
ATOM 844 O O . PRO A 1 135 ? -6.900 24.823 96.973 1.00 58.18 123 PRO A O 1
ATOM 848 N N . SER A 1 136 ? -6.209 26.850 96.248 1.00 51.55 124 SER A N 1
ATOM 849 C CA . SER A 1 136 ? -7.550 27.285 95.793 1.00 52.74 124 SER A CA 1
ATOM 850 C C . SER A 1 136 ? -7.849 26.900 94.330 1.00 53.93 124 SER A C 1
ATOM 851 O O . SER A 1 136 ? -8.991 26.966 93.876 1.00 51.93 124 SER A O 1
ATOM 854 N N . ALA A 1 137 ? -6.823 26.491 93.597 1.00 53.86 125 ALA A N 1
ATOM 855 C CA . ALA A 1 137 ? -6.963 26.168 92.180 1.00 54.86 125 ALA A CA 1
ATOM 856 C C . ALA A 1 137 ? -5.619 25.683 91.770 1.00 56.27 125 ALA A C 1
ATOM 857 O O . ALA A 1 137 ? -4.608 25.981 92.448 1.00 57.93 125 ALA A O 1
ATOM 859 N N . PHE A 1 138 ? -5.628 24.894 90.698 1.00 55.97 126 PHE A N 1
ATOM 860 C CA . PHE A 1 138 ? -4.431 24.402 90.061 1.00 56.16 126 PHE A CA 1
ATOM 861 C C . PHE A 1 138 ? -4.358 25.108 88.716 1.00 55.65 126 PHE A C 1
ATOM 862 O O . PHE A 1 138 ? -5.353 25.229 88.022 1.00 57.76 126 PHE A O 1
ATOM 870 N N . LYS A 1 139 ? -3.173 25.614 88.404 1.00 55.89 127 LYS A N 1
ATOM 871 C CA . LYS A 1 139 ? -2.882 26.294 87.185 1.00 57.48 127 LYS A CA 1
ATOM 872 C C . LYS A 1 139 ? -2.012 25.332 86.355 1.00 56.86 127 LYS A C 1
ATOM 873 O O . LYS A 1 139 ? -1.138 24.683 86.876 1.00 56.39 127 LYS A O 1
ATOM 879 N N . ILE A 1 140 ? -2.314 25.193 85.072 1.00 56.31 128 ILE A N 1
ATOM 880 C CA . ILE A 1 140 ? -1.560 24.313 84.177 1.00 53.52 128 ILE A CA 1
ATOM 881 C C . ILE A 1 140 ? -1.038 25.201 83.038 1.00 51.47 128 ILE A C 1
ATOM 882 O O . ILE A 1 140 ? -1.783 25.993 82.511 1.00 50.07 128 ILE A O 1
ATOM 887 N N . ALA A 1 141 ? 0.245 25.091 82.713 1.00 49.07 129 ALA A N 1
ATOM 888 C CA . ALA A 1 141 ? 0.864 25.866 81.647 1.00 49.45 129 ALA A CA 1
ATOM 889 C C . ALA A 1 141 ? 0.439 25.312 80.275 1.00 53.74 129 ALA A C 1
ATOM 890 O O . ALA A 1 141 ? -0.020 24.148 80.164 1.00 51.61 129 ALA A O 1
ATOM 892 N N . SER A 1 142 ? 0.684 26.118 79.240 1.00 54.11 130 SER A N 1
ATOM 893 C CA . SER A 1 142 ? 0.319 25.768 77.869 1.00 57.17 130 SER A CA 1
ATOM 89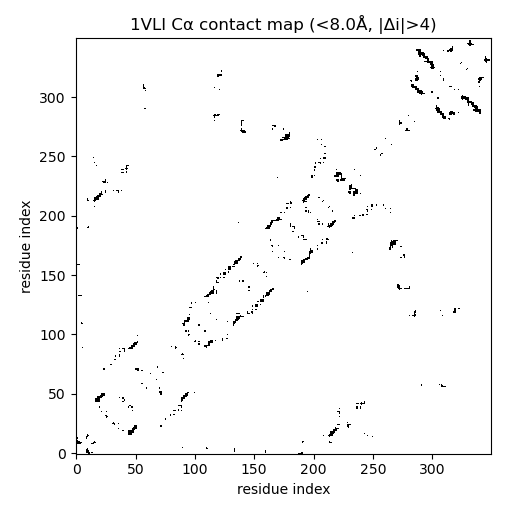4 C C . SER A 1 142 ? 0.923 24.450 77.402 1.00 62.66 130 SER A C 1
ATOM 895 O O . SER A 1 142 ? 0.231 23.652 76.765 1.00 64.56 130 SER A O 1
ATOM 898 N N . TYR A 1 143 ? 2.199 24.210 77.722 1.00 66.15 131 TYR A N 1
ATOM 899 C CA . TYR A 1 143 ? 2.911 23.037 77.170 1.00 66.92 131 TYR A CA 1
ATOM 900 C C . TYR A 1 143 ? 2.486 21.715 77.803 1.00 64.86 131 TYR A C 1
ATOM 901 O O . TYR A 1 143 ? 2.740 20.652 77.241 1.00 65.16 131 TYR A O 1
ATOM 910 N N . GLU A 1 144 ? 1.807 21.797 78.943 1.00 60.10 132 GLU A N 1
ATOM 911 C CA . GLU A 1 144 ? 1.144 20.649 79.544 1.00 56.40 132 GLU A CA 1
ATOM 912 C C . GLU A 1 144 ? -0.321 20.504 79.144 1.00 54.66 132 GLU A C 1
ATOM 913 O O . GLU A 1 144 ? -1.060 19.741 79.775 1.00 53.77 132 GLU A O 1
ATOM 919 N N . ILE A 1 145 ? -0.773 21.223 78.118 1.00 53.44 133 ILE A N 1
ATOM 920 C CA . ILE A 1 145 ? -2.165 21.069 77.693 1.00 52.37 133 ILE A CA 1
ATOM 921 C C . ILE A 1 145 ? -2.509 19.628 77.294 1.00 53.60 133 ILE A C 1
ATOM 922 O O . ILE A 1 145 ? -3.672 19.226 77.337 1.00 58.63 133 ILE A O 1
ATOM 927 N N . ASN A 1 146 ? -1.499 18.842 76.940 1.00 53.02 134 ASN A N 1
ATOM 928 C CA . ASN A 1 146 ? -1.723 17.476 76.462 1.00 53.40 134 ASN A CA 1
ATOM 929 C C . ASN A 1 146 ? -1.159 16.455 77.429 1.00 53.00 134 ASN A C 1
ATOM 930 O O . ASN A 1 146 ? -1.032 15.286 77.083 1.00 56.11 134 ASN A O 1
ATOM 935 N N . HIS A 1 147 ? -0.840 16.885 78.649 1.00 51.83 135 HIS A N 1
ATOM 936 C CA . HIS A 1 147 ? -0.378 15.959 79.657 1.00 54.59 135 HIS A CA 1
ATOM 937 C C . HIS A 1 147 ? -1.610 15.386 80.306 1.00 57.47 135 HIS A C 1
ATOM 938 O O . HIS A 1 147 ? -1.977 15.732 81.460 1.00 62.19 135 HIS A O 1
ATOM 945 N N . LEU A 1 148 ? -2.237 14.486 79.567 1.00 55.17 136 LEU A N 1
ATOM 946 C CA . LEU A 1 148 ? -3.534 13.944 79.932 1.00 54.19 136 LEU A CA 1
ATOM 947 C C . LEU A 1 148 ? -3.510 13.160 81.248 1.00 54.58 136 LEU A C 1
ATOM 948 O O . LEU A 1 148 ? -4.423 13.320 82.054 1.00 55.73 136 LEU A O 1
ATOM 953 N N . PRO A 1 149 ? -2.496 12.334 81.502 1.00 55.37 137 PRO A N 1
ATOM 954 C CA . PRO A 1 149 ? -2.400 11.683 82.824 1.00 56.73 137 PRO A CA 1
ATOM 955 C C . PRO A 1 149 ? -2.320 12.715 83.964 1.00 58.73 137 PRO A C 1
ATOM 956 O O . PRO A 1 149 ? -2.982 12.546 84.994 1.00 60.94 137 PRO A O 1
ATOM 960 N N . LEU A 1 150 ? -1.575 13.802 83.755 1.00 57.23 138 LEU A N 1
ATOM 961 C CA . LEU A 1 150 ? -1.562 14.892 84.720 1.00 55.41 138 LEU A CA 1
ATOM 962 C C . LEU A 1 150 ? -2.924 15.559 84.863 1.00 57.09 138 LEU A C 1
ATOM 963 O O . LEU A 1 150 ? -3.356 15.833 85.987 1.00 63.83 138 LEU A O 1
ATOM 968 N N . LEU A 1 151 ? -3.615 15.825 83.754 1.00 56.90 139 LEU A N 1
ATOM 969 C CA . LEU A 1 151 ? -4.905 16.504 83.856 1.00 54.66 139 LEU A CA 1
ATOM 970 C C . LEU A 1 151 ? -5.898 15.649 84.637 1.00 54.72 139 LEU A C 1
ATOM 971 O O . LEU A 1 151 ? -6.704 16.168 85.375 1.00 56.84 139 LEU A O 1
ATOM 976 N N . LYS A 1 152 ? -5.839 14.335 84.442 1.00 57.96 140 LYS A N 1
ATOM 977 C CA . LYS A 1 152 ? -6.712 13.368 85.096 1.00 59.68 140 LYS A CA 1
ATOM 978 C C . LYS A 1 152 ? -6.389 13.326 86.589 1.00 60.15 140 LYS A C 1
ATOM 979 O O . LYS A 1 152 ? -7.272 13.264 87.436 1.00 63.10 140 LYS A O 1
ATOM 985 N N . TYR A 1 153 ? -5.105 13.360 86.901 1.00 59.85 141 TYR A N 1
ATOM 986 C CA . TYR A 1 153 ? -4.633 13.190 88.262 1.00 60.23 141 TYR A CA 1
ATOM 987 C C . TYR A 1 153 ? -5.069 14.365 89.115 1.00 61.17 141 TYR A C 1
ATOM 988 O O . TYR A 1 153 ? -5.593 14.184 90.207 1.00 61.40 141 TYR A O 1
ATOM 997 N N . VAL A 1 154 ? -4.875 15.569 88.593 1.00 61.80 142 VAL A N 1
ATOM 998 C CA . VAL A 1 154 ? -5.276 16.759 89.299 1.00 60.14 142 VAL A CA 1
ATOM 999 C C . VAL A 1 154 ? -6.810 16.930 89.313 1.00 60.82 142 VAL A C 1
ATOM 1000 O O . VAL A 1 154 ? -7.385 17.322 90.330 1.00 60.65 142 VAL A O 1
ATOM 1004 N N . ALA A 1 155 ? -7.476 16.642 88.192 1.00 58.57 143 ALA A N 1
ATOM 1005 C CA . ALA A 1 155 ? -8.941 16.743 88.163 1.00 58.31 143 ALA A CA 1
ATOM 1006 C C . ALA A 1 155 ? -9.588 16.009 89.363 1.00 59.07 143 ALA A C 1
ATOM 1007 O O . ALA A 1 155 ? -10.593 16.461 89.895 1.00 60.23 143 ALA A O 1
ATOM 1009 N N . ARG A 1 156 ? -9.006 14.887 89.775 1.00 58.81 144 ARG A N 1
ATOM 1010 C CA . ARG A 1 156 ? -9.580 14.071 90.853 1.00 61.87 144 ARG A CA 1
ATOM 1011 C C . ARG A 1 156 ? -9.469 14.697 92.247 1.00 61.42 144 ARG A C 1
ATOM 1012 O O . ARG A 1 156 ? -10.049 14.191 93.194 1.00 60.59 144 ARG A O 1
ATOM 1020 N N . LEU A 1 157 ? -8.724 15.788 92.360 1.00 60.98 145 LEU A N 1
ATOM 1021 C CA . LEU A 1 157 ? -8.549 16.462 93.627 1.00 62.18 145 LEU A CA 1
ATOM 1022 C C . LEU A 1 157 ? -9.698 17.421 93.897 1.00 64.17 145 LEU A C 1
ATOM 1023 O O . LEU A 1 157 ? -9.803 17.992 94.982 1.00 66.14 145 LEU A O 1
ATOM 1028 N N . ASN A 1 158 ? -10.546 17.601 92.894 1.00 64.56 146 ASN A N 1
ATOM 1029 C CA . ASN A 1 158 ? -11.760 18.413 92.983 1.00 64.45 146 ASN A CA 1
ATOM 1030 C C . ASN A 1 158 ? -11.655 19.911 93.274 1.00 61.99 146 ASN A C 1
ATOM 1031 O O . ASN A 1 158 ? -12.568 20.536 93.794 1.00 60.74 146 ASN A O 1
ATOM 1036 N N . ARG A 1 159 ? -10.550 20.493 92.864 1.00 62.37 147 ARG A N 1
ATOM 1037 C CA . ARG A 1 159 ? -10.398 21.914 92.933 1.00 61.95 147 ARG A CA 1
ATOM 1038 C C . ARG A 1 159 ? -10.509 22.520 91.540 1.00 62.43 147 ARG A C 1
ATOM 1039 O O . ARG A 1 159 ? -10.403 21.811 90.513 1.00 60.18 147 ARG A O 1
ATOM 1047 N N . PRO A 1 160 ? -10.770 23.820 91.492 1.00 60.17 148 PRO A N 1
ATOM 1048 C CA . PRO A 1 160 ? -10.776 24.525 90.231 1.00 59.63 148 PRO A CA 1
ATOM 1049 C C . PRO A 1 160 ? -9.499 24.299 89.414 1.00 58.95 148 PRO A C 1
ATOM 1050 O O . PRO A 1 160 ? -8.407 24.103 89.956 1.00 55.73 148 PRO A O 1
ATOM 1062 N N . ILE A 1 162 ? -7.305 25.813 86.020 1.00 54.72 150 ILE A N 1
ATOM 1063 C CA . ILE A 1 162 ? -7.114 26.866 85.019 1.00 56.24 150 ILE A CA 1
ATOM 1064 C C . ILE A 1 162 ? -6.083 26.377 84.047 1.00 57.61 150 ILE A C 1
ATOM 1065 O O . ILE A 1 162 ? -4.956 26.078 84.470 1.00 59.61 150 ILE A O 1
ATOM 1070 N N . PHE A 1 163 ? -6.441 26.251 82.768 1.00 55.58 151 PHE A N 1
ATOM 1071 C CA . PHE A 1 163 ? -5.418 25.809 81.818 1.00 53.02 151 PHE A CA 1
ATOM 1072 C C . PHE A 1 163 ? -5.196 26.778 80.666 1.00 54.16 151 PHE A C 1
ATOM 1073 O O . PHE A 1 163 ? -6.111 27.463 80.234 1.00 60.18 151 PHE A O 1
ATOM 1081 N N . SER A 1 164 ? -3.948 26.880 80.231 1.00 50.71 152 SER A N 1
ATOM 1082 C CA . SER A 1 164 ? -3.576 27.845 79.247 1.00 51.87 152 SER A CA 1
ATOM 1083 C C . SER A 1 164 ? -3.501 27.184 77.875 1.00 52.23 152 SER A C 1
ATOM 1084 O O . SER A 1 164 ? -3.405 25.965 77.765 1.00 53.02 152 SER A O 1
ATOM 1087 N N . THR A 1 165 ? -3.550 27.974 76.824 1.00 55.34 153 THR A N 1
ATOM 1088 C CA . THR A 1 165 ? -3.671 27.392 75.489 1.00 56.73 153 THR A CA 1
ATOM 1089 C C . THR A 1 165 ? -2.747 27.977 74.420 1.00 58.24 153 THR A C 1
ATOM 1090 O O . THR A 1 165 ? -3.129 28.011 73.234 1.00 60.27 153 THR A O 1
ATOM 1094 N N . ALA A 1 166 ? -1.549 28.434 74.796 1.00 56.29 154 ALA A N 1
ATOM 1095 C CA . ALA A 1 166 ? -0.640 29.000 73.793 1.00 57.37 154 ALA A CA 1
ATOM 1096 C C . ALA A 1 166 ? -0.314 27.959 72.747 1.00 60.51 154 ALA A C 1
ATOM 1097 O O . ALA A 1 166 ? 0.049 26.816 73.080 1.00 61.35 154 ALA A O 1
ATOM 1099 N N . GLY A 1 167 ? -0.456 28.346 71.482 1.00 60.93 155 GLY A N 1
ATOM 1100 C CA . GLY A 1 167 ? -0.101 27.463 70.358 1.00 62.88 155 GLY A CA 1
ATOM 1101 C C . GLY A 1 167 ? -1.005 26.258 70.107 1.00 63.27 155 GLY A C 1
ATOM 1102 O O . GLY A 1 167 ? -0.653 25.384 69.311 1.00 66.31 155 GLY A O 1
ATOM 1103 N N . ALA A 1 168 ? -2.170 26.227 70.766 1.00 61.87 156 ALA A N 1
ATOM 1104 C CA . ALA A 1 168 ? -3.071 25.080 70.737 1.00 60.75 156 ALA A CA 1
ATOM 1105 C C . ALA A 1 168 ? -4.050 25.273 69.607 1.00 61.79 156 ALA A C 1
ATOM 1106 O O . ALA A 1 168 ? -4.303 26.396 69.190 1.00 63.29 156 ALA A O 1
ATOM 1108 N N . GLU A 1 169 ? -4.592 24.174 69.108 1.00 59.76 157 GLU A N 1
ATOM 1109 C CA . GLU A 1 169 ? -5.737 24.251 68.237 1.00 59.07 157 GLU A CA 1
ATOM 1110 C C . GLU A 1 169 ? -6.950 23.796 69.023 1.00 59.07 157 GLU A C 1
ATOM 1111 O O . GLU A 1 169 ? -6.831 23.391 70.192 1.00 59.80 157 GLU A O 1
ATOM 1117 N N . ILE A 1 170 ? -8.118 23.889 68.402 1.00 58.16 158 ILE A N 1
ATOM 1118 C CA . ILE A 1 170 ? -9.380 23.664 69.104 1.00 60.17 158 ILE A CA 1
ATOM 1119 C C . ILE A 1 170 ? -9.513 22.227 69.671 1.00 61.02 158 ILE A C 1
ATOM 1120 O O . ILE A 1 170 ? -10.051 22.008 70.772 1.00 61.54 158 ILE A O 1
ATOM 1125 N N . SER A 1 171 ? -8.944 21.267 68.956 1.00 59.27 159 SER A N 1
ATOM 1126 C CA . SER A 1 171 ? -9.010 19.890 69.370 1.00 59.37 159 SER A CA 1
ATOM 1127 C C . SER A 1 171 ? -8.184 19.621 70.626 1.00 57.11 159 SER A C 1
ATOM 1128 O O . SER A 1 171 ? -8.582 18.802 71.447 1.00 54.81 159 SER A O 1
ATOM 1131 N N . ASP A 1 172 ? -7.057 20.312 70.794 1.00 56.73 160 ASP A N 1
ATOM 1132 C CA . ASP A 1 172 ? -6.265 20.191 72.050 1.00 56.94 160 ASP A CA 1
ATOM 1133 C C . ASP A 1 172 ? -7.037 20.760 73.236 1.00 57.87 160 ASP A C 1
ATOM 1134 O O . ASP A 1 172 ? -7.002 20.212 74.372 1.00 57.81 160 ASP A O 1
ATOM 1139 N N . VAL A 1 173 ? -7.733 21.867 72.974 1.00 53.99 161 VAL A N 1
ATOM 1140 C CA . VAL A 1 173 ? -8.482 22.542 74.018 1.00 53.33 161 VAL A CA 1
ATOM 1141 C C . VAL A 1 173 ? -9.618 21.601 74.441 1.00 57.39 161 VAL A C 1
ATOM 1142 O O . VAL A 1 173 ? -9.837 21.331 75.646 1.00 57.26 161 VAL A O 1
ATOM 1146 N N . HIS A 1 174 ? -10.254 21.010 73.437 1.00 56.80 162 HIS A N 1
ATOM 1147 C CA . HIS A 1 174 ? -11.345 20.083 73.664 1.00 58.01 162 HIS A CA 1
ATOM 1148 C C . HIS A 1 174 ? -10.954 18.831 74.431 1.00 59.29 162 HIS A C 1
ATOM 1149 O O . HIS A 1 174 ? -11.691 18.400 75.321 1.00 61.57 162 HIS A O 1
ATOM 1156 N N . GLU A 1 175 ? -9.794 18.266 74.092 1.00 58.36 163 GLU A N 1
ATOM 1157 C CA . GLU A 1 175 ? -9.336 17.018 74.656 1.00 57.31 163 GLU A CA 1
ATOM 1158 C C . GLU A 1 175 ? -8.935 17.223 76.108 1.00 57.73 163 GLU A C 1
ATOM 1159 O O . GLU A 1 175 ? -9.164 16.356 76.954 1.00 59.86 163 GLU A O 1
ATOM 1165 N N . ALA A 1 176 ? -8.320 18.365 76.380 1.00 57.31 164 ALA A N 1
ATOM 1166 C CA . ALA A 1 176 ? -7.935 18.743 77.739 1.00 54.04 164 ALA A CA 1
ATOM 1167 C C . ALA A 1 176 ? -9.186 18.938 78.586 1.00 58.15 164 ALA A C 1
ATOM 1168 O O . ALA A 1 176 ? -9.246 18.491 79.757 1.00 58.00 164 ALA A O 1
ATOM 1170 N N . TRP A 1 177 ? -10.184 19.587 77.981 1.00 57.85 165 TRP A N 1
ATOM 1171 C CA . TRP A 1 177 ? -11.458 19.861 78.630 1.00 58.85 165 TRP A CA 1
ATOM 1172 C C . TRP A 1 177 ? -12.204 18.578 79.006 1.00 61.69 165 TRP A C 1
ATOM 1173 O O . TRP A 1 177 ? -12.546 18.372 80.198 1.00 62.61 165 TRP A O 1
ATOM 1184 N N . ARG A 1 178 ? -12.429 17.727 78.000 1.00 59.66 166 ARG A N 1
ATOM 1185 C CA . ARG A 1 178 ? -13.059 16.419 78.172 1.00 61.66 166 ARG A CA 1
ATOM 1186 C C . ARG A 1 178 ? -12.411 15.551 79.222 1.00 59.26 166 ARG A C 1
ATOM 1187 O O . ARG A 1 178 ? -13.096 14.810 79.910 1.00 60.56 166 ARG A O 1
ATOM 1195 N N . THR A 1 179 ? -11.086 15.597 79.279 1.00 56.89 167 THR A N 1
ATOM 1196 C CA . THR A 1 179 ? -10.309 14.774 80.188 1.00 57.64 167 THR A CA 1
ATOM 1197 C C . THR A 1 179 ? -10.569 15.160 81.656 1.00 57.35 167 THR A C 1
ATOM 1198 O O . THR A 1 179 ? -10.595 14.297 82.541 1.00 58.66 167 THR A O 1
ATOM 1202 N N . ILE A 1 180 ? -10.731 16.456 81.913 1.00 54.78 168 ILE A N 1
ATOM 1203 C CA . ILE A 1 180 ? -11.003 16.944 83.268 1.00 55.18 168 ILE A CA 1
ATOM 1204 C C . ILE A 1 180 ? -12.455 16.652 83.609 1.00 58.85 168 ILE A C 1
ATOM 1205 O O . ILE A 1 180 ? -12.766 16.218 84.727 1.00 60.82 168 ILE A O 1
ATOM 1210 N N . ARG A 1 181 ? -13.342 16.886 82.646 1.00 57.59 169 ARG A N 1
ATOM 1211 C CA . ARG A 1 181 ? -14.739 16.650 82.871 1.00 59.61 169 ARG A CA 1
ATOM 1212 C C . ARG A 1 181 ? -15.025 15.204 83.168 1.00 61.00 169 ARG A C 1
ATOM 1213 O O . ARG A 1 181 ? -15.807 14.921 84.072 1.00 64.34 169 ARG A O 1
ATOM 1221 N N . ALA A 1 182 ? -14.370 14.292 82.446 1.00 58.90 170 ALA A N 1
ATOM 1222 C CA . ALA A 1 182 ? -14.608 12.856 82.614 1.00 57.33 170 ALA A CA 1
ATOM 1223 C C . ALA A 1 182 ? -14.357 12.367 84.045 1.00 58.64 170 ALA A C 1
ATOM 1224 O O . ALA A 1 182 ? -14.858 11.307 84.425 1.00 60.16 170 ALA A O 1
ATOM 1226 N N . GLU A 1 183 ? -13.563 13.108 84.823 1.00 58.12 171 GLU A N 1
ATOM 1227 C CA . GLU A 1 183 ? -13.258 12.713 86.211 1.00 58.01 171 GLU A CA 1
ATOM 1228 C C . GLU A 1 183 ? -14.239 13.282 87.224 1.00 57.32 171 GLU A C 1
ATOM 1229 O O . GLU A 1 183 ? -14.036 13.149 88.425 1.00 59.94 171 GLU A O 1
ATOM 1235 N N . GLY A 1 184 ? -15.287 13.929 86.740 1.00 57.61 172 GLY A N 1
ATOM 1236 C CA . GLY A 1 184 ? -16.293 14.525 87.602 1.00 57.55 172 GLY A CA 1
ATOM 1237 C C . GLY A 1 184 ? -16.033 15.961 88.034 1.00 58.19 172 GLY A C 1
ATOM 1238 O O . GLY A 1 184 ? -16.808 16.523 88.797 1.00 59.33 172 GLY A O 1
ATOM 1239 N N . ASN A 1 185 ? -14.949 16.565 87.563 1.00 57.69 173 ASN A N 1
ATOM 1240 C CA . ASN A 1 185 ? -14.647 17.947 87.900 1.00 56.66 173 ASN A CA 1
ATOM 1241 C C . ASN A 1 185 ? -15.123 18.898 86.795 1.00 58.48 173 ASN A C 1
ATOM 1242 O O . ASN A 1 185 ? -14.635 18.836 85.676 1.00 60.56 173 ASN A O 1
ATOM 1247 N N . ASN A 1 186 ? -16.070 19.779 87.108 1.00 60.15 174 ASN A N 1
ATOM 1248 C CA . ASN A 1 186 ? -16.569 20.727 86.124 1.00 62.42 174 ASN A CA 1
ATOM 1249 C C . ASN A 1 186 ? -16.258 22.190 86.422 1.00 61.10 174 ASN A C 1
ATOM 1250 O O . ASN A 1 186 ? -16.894 23.060 85.852 1.00 62.72 174 ASN A O 1
ATOM 1253 N N . GLN A 1 187 ? -15.250 22.452 87.255 1.00 60.10 175 GLN A N 1
ATOM 1254 C CA . GLN A 1 187 ? -14.804 23.826 87.595 1.00 57.97 175 GLN A CA 1
ATOM 1255 C C . GLN A 1 187 ? -13.561 24.193 86.793 1.00 56.16 175 GLN A C 1
ATOM 1256 O O . GLN A 1 187 ? -12.439 24.187 87.321 1.00 52.40 175 GLN A O 1
ATOM 1262 N N . ILE A 1 188 ? -13.771 24.487 85.511 1.00 56.58 176 ILE A N 1
ATOM 1263 C CA . ILE A 1 188 ? -12.680 24.636 84.536 1.00 54.44 176 ILE A CA 1
ATOM 1264 C C . ILE A 1 188 ? -12.666 26.050 83.982 1.00 52.50 176 ILE A C 1
ATOM 1265 O O . ILE A 1 188 ? -13.722 26.610 83.722 1.00 49.99 176 ILE A O 1
ATOM 1270 N N . ALA A 1 189 ? -11.469 26.634 83.854 1.00 53.44 177 ALA A N 1
ATOM 1271 C CA . ALA A 1 189 ? -11.264 27.941 83.201 1.00 53.05 177 ALA A CA 1
ATOM 1272 C C . ALA A 1 189 ? -10.183 27.729 82.146 1.00 54.79 177 ALA A C 1
ATOM 1273 O O . ALA A 1 189 ? -9.188 27.035 82.406 1.00 54.97 177 ALA A O 1
ATOM 1275 N N . ILE A 1 190 ? -10.374 28.334 80.978 1.00 53.10 178 ILE A N 1
ATOM 1276 C CA . ILE A 1 190 ? -9.486 28.115 79.822 1.00 52.99 178 ILE A CA 1
ATOM 1277 C C . ILE A 1 190 ? -8.901 29.475 79.475 1.00 52.64 178 ILE A C 1
ATOM 1278 O O . ILE A 1 190 ? -9.654 30.389 79.201 1.00 50.77 178 ILE A O 1
ATOM 1291 N N . HIS A 1 192 ? -6.852 31.954 77.014 1.00 53.62 180 HIS A N 1
ATOM 1292 C CA . HIS A 1 192 ? -6.205 32.246 75.745 1.00 57.63 180 HIS A CA 1
ATOM 1293 C C . HIS A 1 192 ? -4.902 32.938 76.054 1.00 57.69 180 HIS A C 1
ATOM 1294 O O . HIS A 1 192 ? -4.807 33.647 77.044 1.00 63.11 180 HIS A O 1
ATOM 1301 N N . CYS A 1 193 ? -3.916 32.785 75.184 1.00 60.18 181 CYS A N 1
ATOM 1302 C CA . CYS A 1 193 ? -2.575 33.138 75.546 1.00 59.05 181 CYS A CA 1
ATOM 1303 C C . CYS A 1 193 ? -1.651 33.088 74.341 1.00 59.83 181 CYS A C 1
ATOM 1304 O O . CYS A 1 193 ? -1.821 32.238 73.482 1.00 57.56 181 CYS A O 1
ATOM 1307 N N . VAL A 1 194 ? -0.652 33.966 74.301 1.00 63.60 182 VAL A N 1
ATOM 1308 C CA . VAL A 1 194 ? 0.433 33.902 73.298 1.00 68.12 182 VAL A CA 1
ATOM 1309 C C . VAL A 1 194 ? 1.806 33.626 73.959 1.00 73.61 182 VAL A C 1
ATOM 1310 O O . VAL A 1 194 ? 2.221 34.363 74.867 1.00 75.67 182 VAL A O 1
ATOM 1314 N N . ALA A 1 195 ? 2.521 32.593 73.504 1.00 78.11 183 ALA A N 1
ATOM 1315 C CA . ALA A 1 195 ? 3.753 32.131 74.205 1.00 83.75 183 ALA A CA 1
ATOM 1316 C C . ALA A 1 195 ? 4.990 33.030 74.071 1.00 85.76 183 ALA A C 1
ATOM 1317 O O . ALA A 1 195 ? 5.934 32.913 74.861 1.00 88.75 183 ALA A O 1
ATOM 1319 N N . LYS A 1 196 ? 4.981 33.921 73.086 1.00 86.69 184 LYS A N 1
ATOM 1320 C CA . LYS A 1 196 ? 5.979 34.982 73.007 1.00 86.71 184 LYS A CA 1
ATOM 1321 C C . LYS A 1 196 ? 5.898 35.948 74.207 1.00 85.25 184 LYS A C 1
ATOM 1322 O O . LYS A 1 196 ? 4.816 36.276 74.686 1.00 84.36 184 LYS A O 1
ATOM 1328 N N . TYR A 1 197 ? 7.053 36.380 74.700 1.00 84.44 185 TYR A N 1
ATOM 1329 C CA . TYR A 1 197 ? 7.099 37.370 75.765 1.00 84.63 185 TYR A CA 1
ATOM 1330 C C . TYR A 1 197 ? 8.275 38.329 75.528 1.00 83.17 185 TYR A C 1
ATOM 1331 O O . TYR A 1 197 ? 9.428 37.889 75.476 1.00 85.48 185 TYR A O 1
ATOM 1340 N N . PRO A 1 198 ? 7.992 39.624 75.353 1.00 79.41 186 PRO A N 1
ATOM 1341 C CA . PRO A 1 198 ? 6.628 40.138 75.295 1.00 77.45 186 PRO A CA 1
ATOM 1342 C C . PRO A 1 198 ? 5.966 39.879 73.928 1.00 75.51 186 PRO A C 1
ATOM 1343 O O . PRO A 1 198 ? 6.659 39.609 72.930 1.00 74.35 186 PRO A O 1
ATOM 1347 N N . ALA A 1 199 ? 4.638 39.964 73.908 1.00 72.04 187 ALA A N 1
ATOM 1348 C CA . ALA A 1 199 ? 3.861 39.679 72.723 1.00 70.44 187 ALA A CA 1
ATOM 1349 C C . ALA A 1 199 ? 3.370 40.994 72.128 1.00 70.65 187 ALA A C 1
ATOM 1350 O O . ALA A 1 199 ? 2.609 41.719 72.772 1.00 71.67 187 ALA A O 1
ATOM 1352 N N . PRO A 1 200 ? 3.807 41.316 70.909 1.00 70.37 188 PRO A N 1
ATOM 1353 C CA . PRO A 1 200 ? 3.337 42.528 70.229 1.00 68.97 188 PRO A CA 1
ATOM 1354 C C . PRO A 1 200 ? 1.805 42.500 70.104 1.00 68.09 188 PRO A C 1
ATOM 1355 O O . PRO A 1 200 ? 1.239 41.422 69.892 1.00 70.09 188 PRO A O 1
ATOM 1359 N N . PRO A 1 201 ? 1.145 43.651 70.233 1.00 65.85 189 PRO A N 1
ATOM 1360 C CA . PRO A 1 201 ? -0.320 43.745 70.107 1.00 65.64 189 PRO A CA 1
ATOM 1361 C C . PRO A 1 201 ? -0.972 42.975 68.922 1.00 64.88 189 PRO A C 1
ATOM 1362 O O . PRO A 1 201 ? -2.054 42.406 69.103 1.00 63.90 189 PRO A O 1
ATOM 1366 N N . GLU A 1 202 ? -0.332 42.991 67.741 1.00 63.26 190 GLU A N 1
ATOM 1367 C CA . GLU A 1 202 ? -0.846 42.349 66.508 1.00 63.09 190 GLU A CA 1
ATOM 1368 C C . GLU A 1 202 ? -1.073 40.856 66.702 1.00 63.30 190 GLU A C 1
ATOM 1369 O O . GLU A 1 202 ? -1.846 40.237 65.954 1.00 60.33 190 GLU A O 1
ATOM 1375 N N . TYR A 1 203 ? -0.383 40.287 67.695 1.00 62.87 191 TYR A N 1
ATOM 1376 C CA . TYR A 1 203 ? -0.427 38.855 67.946 1.00 65.33 191 TYR A CA 1
ATOM 1377 C C . TYR A 1 203 ? -1.427 38.415 69.015 1.00 65.10 191 TYR A C 1
ATOM 1378 O O . TYR A 1 203 ? -1.499 37.227 69.348 1.00 69.20 191 TYR A O 1
ATOM 1387 N N . SER A 1 204 ? -2.215 39.355 69.522 1.00 62.91 192 SER A N 1
ATOM 1388 C CA . SER A 1 204 ? -3.201 39.071 70.571 1.00 60.83 192 SER A CA 1
ATOM 1389 C C . SER A 1 204 ? -4.269 38.057 70.155 1.00 60.72 192 SER A C 1
ATOM 1390 O O . SER A 1 204 ? -4.679 37.226 70.973 1.00 60.60 192 SER A O 1
ATOM 1393 N N . ASN A 1 205 ? -4.721 38.153 68.901 1.00 58.20 193 ASN A N 1
ATOM 1394 C CA . ASN A 1 205 ? -5.874 37.419 68.400 1.00 55.56 193 ASN A CA 1
ATOM 1395 C C . ASN A 1 205 ? -7.014 37.304 69.407 1.00 54.00 193 ASN A C 1
ATOM 1396 O O . ASN A 1 205 ? -7.463 36.206 69.709 1.00 56.16 193 ASN A O 1
ATOM 1401 N N . LEU A 1 206 ? -7.500 38.436 69.898 1.00 52.17 194 LEU A N 1
ATOM 1402 C CA . LEU A 1 206 ? -8.580 38.445 70.900 1.00 50.97 194 LEU A CA 1
ATOM 1403 C C . LEU A 1 206 ? -9.943 37.893 70.439 1.00 51.68 194 LEU A C 1
ATOM 1404 O O . LEU A 1 206 ? -10.778 37.524 71.277 1.00 48.01 194 LEU A O 1
ATOM 1409 N N . SE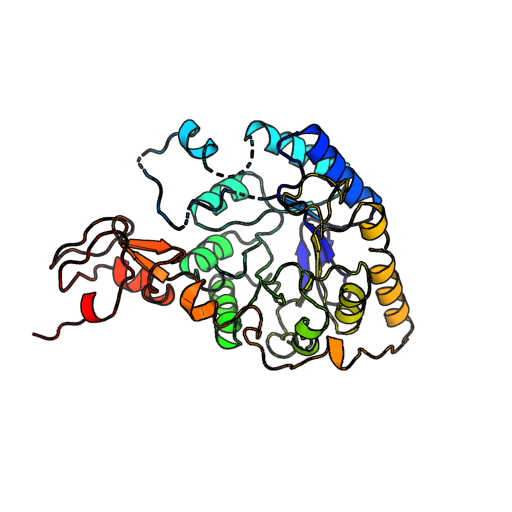R A 1 207 ? -10.186 37.834 69.117 1.00 52.23 195 SER A N 1
ATOM 1410 C CA . SER A 1 207 ? -11.435 37.224 68.642 1.00 55.43 195 SER A CA 1
ATOM 1411 C C . SER A 1 207 ? -11.526 35.744 69.070 1.00 56.61 195 SER A C 1
ATOM 1412 O O . SER A 1 207 ? -12.585 35.140 69.009 1.00 61.05 195 SER A O 1
ATOM 1415 N N . VAL A 1 208 ? -10.422 35.185 69.549 1.00 54.85 196 VAL A N 1
ATOM 1416 C CA . VAL A 1 208 ? -10.403 33.841 70.052 1.00 53.69 196 VAL A CA 1
ATOM 1417 C C . VAL A 1 208 ? -11.230 33.674 71.320 1.00 58.25 196 VAL A C 1
ATOM 1418 O O . VAL A 1 208 ? -11.801 32.599 71.565 1.00 59.04 196 VAL A O 1
ATOM 1422 N N . ILE A 1 209 ? -11.292 34.731 72.135 1.00 59.83 197 ILE A N 1
ATOM 1423 C CA . ILE A 1 209 ? -12.016 34.667 73.399 1.00 57.13 197 ILE A CA 1
ATOM 1424 C C . ILE A 1 209 ? -13.522 34.342 73.241 1.00 55.44 197 ILE A C 1
ATOM 1425 O O . ILE A 1 209 ? -13.946 33.323 73.785 1.00 55.70 197 ILE A O 1
ATOM 1430 N N . PRO A 1 210 ? -14.321 35.166 72.533 1.00 53.39 198 PRO A N 1
ATOM 1431 C CA . PRO A 1 210 ? -15.705 34.764 72.187 1.00 54.28 198 PRO A CA 1
ATOM 1432 C C . PRO A 1 210 ? -15.877 33.439 71.464 1.00 54.30 198 PRO A C 1
ATOM 1433 O O . PRO A 1 210 ? -16.834 32.726 71.753 1.00 58.10 198 PRO A O 1
ATOM 1445 N N . LEU A 1 212 ? -13.946 30.679 71.798 1.00 53.36 200 LEU A N 1
ATOM 1446 C CA . LEU A 1 212 ? -13.873 29.655 72.861 1.00 53.35 200 LEU A CA 1
ATOM 1447 C C . LEU A 1 212 ? -15.092 29.642 73.773 1.00 49.83 200 LEU A C 1
ATOM 1448 O O . LEU A 1 212 ? -15.547 28.598 74.181 1.00 53.35 200 LEU A O 1
ATOM 1453 N N . ALA A 1 213 ? -15.641 30.793 74.060 1.00 48.76 201 ALA A N 1
ATOM 1454 C CA . ALA A 1 213 ? -16.752 30.869 75.007 1.00 51.89 201 ALA A CA 1
ATOM 1455 C C . ALA A 1 213 ? -18.009 30.205 74.443 1.00 53.55 201 ALA A C 1
ATOM 1456 O O . ALA A 1 213 ? -18.744 29.506 75.150 1.00 54.38 201 ALA A O 1
ATOM 1458 N N . ALA A 1 214 ? -18.268 30.437 73.160 1.00 55.39 202 ALA A N 1
ATOM 1459 C CA . ALA A 1 214 ? -19.360 29.759 72.503 1.00 52.97 202 ALA A CA 1
ATOM 1460 C C . ALA A 1 214 ? -19.030 28.288 72.359 1.00 53.82 202 ALA A C 1
ATOM 1461 O O . ALA A 1 214 ? -19.877 27.444 72.622 1.00 56.76 202 ALA A O 1
ATOM 1463 N N . ALA A 1 215 ? -17.786 27.965 72.012 1.00 55.71 203 ALA A N 1
ATOM 1464 C CA . ALA A 1 215 ? -17.395 26.550 71.805 1.00 56.78 203 ALA A CA 1
ATOM 1465 C C . ALA A 1 215 ? -17.449 25.685 73.063 1.00 56.64 203 ALA A C 1
ATOM 1466 O O . ALA A 1 215 ? -17.734 24.490 72.958 1.00 54.60 203 ALA A O 1
ATOM 1468 N N . PHE A 1 216 ? -17.165 26.285 74.233 1.00 57.95 204 PHE A N 1
ATOM 1469 C CA . PHE A 1 216 ? -17.194 25.607 75.539 1.00 56.04 204 PHE A CA 1
ATOM 1470 C C . PHE A 1 216 ? -18.060 26.379 76.529 1.00 58.29 204 PHE A C 1
ATOM 1471 O O . PHE A 1 216 ? -17.533 26.975 77.483 1.00 55.29 204 PHE A O 1
ATOM 1479 N N . PRO A 1 217 ? -19.378 26.351 76.357 1.00 57.34 205 PRO A N 1
ATOM 1480 C CA . PRO A 1 217 ? -20.224 27.269 77.083 1.00 59.77 205 PRO A CA 1
ATOM 1481 C C . PRO A 1 217 ? -20.331 26.917 78.566 1.00 60.91 205 PRO A C 1
ATOM 1482 O O . PRO A 1 217 ? -20.888 27.694 79.331 1.00 64.25 205 PRO A O 1
ATOM 1486 N N . GLU A 1 218 ? -19.787 25.781 78.985 1.00 63.68 206 GLU A N 1
ATOM 1487 C CA . GLU A 1 218 ? -19.704 25.496 80.429 1.00 66.06 206 GLU A CA 1
ATOM 1488 C C . GLU A 1 218 ? -18.334 25.810 81.048 1.00 66.93 206 GLU A C 1
ATOM 1489 O O . GLU A 1 218 ? -18.134 25.618 82.252 1.00 70.23 206 GLU A O 1
ATOM 1495 N N . ALA A 1 219 ? -17.377 26.242 80.228 1.00 64.04 207 ALA A N 1
ATOM 1496 C CA . ALA A 1 219 ? -16.077 26.665 80.725 1.00 59.02 207 ALA A CA 1
ATOM 1497 C C . ALA A 1 219 ? -16.170 28.168 80.936 1.00 58.74 207 ALA A C 1
ATOM 1498 O O . ALA A 1 219 ? -17.041 28.827 80.323 1.00 57.18 207 ALA A O 1
ATOM 1500 N N . VAL A 1 220 ? -15.331 28.691 81.847 1.00 53.58 208 VAL A N 1
ATOM 1501 C CA . VAL A 1 220 ? -15.118 30.126 82.000 1.00 51.21 208 VAL A CA 1
ATOM 1502 C C . VAL A 1 220 ? -13.853 30.458 81.235 1.00 51.06 208 VAL A C 1
ATOM 1503 O O . VAL A 1 220 ? -12.850 29.780 81.412 1.00 53.83 208 VAL A O 1
ATOM 1507 N N . ILE A 1 221 ? -13.874 31.518 80.435 1.00 54.08 209 ILE A N 1
ATOM 1508 C CA . ILE A 1 221 ? -12.746 31.843 79.536 1.00 57.17 209 ILE A CA 1
ATOM 1509 C C . ILE A 1 221 ? -11.990 33.082 80.019 1.00 53.41 209 ILE A C 1
ATOM 1510 O O . ILE A 1 221 ? -12.605 34.109 80.300 1.00 48.61 209 ILE A O 1
ATOM 1515 N N . GLY A 1 222 ? -10.662 32.985 80.108 1.00 51.15 210 GLY A N 1
ATOM 1516 C CA . GLY A 1 222 ? -9.823 34.166 80.367 1.00 50.60 210 GLY A CA 1
ATOM 1517 C C . GLY A 1 222 ? -8.774 34.499 79.318 1.00 53.92 210 GLY A C 1
ATOM 1518 O O . GLY A 1 222 ? -8.816 34.012 78.139 1.00 56.14 210 GLY A O 1
ATOM 1519 N N . PHE A 1 223 ? -7.850 35.357 79.729 1.00 53.30 211 PHE A N 1
ATOM 1520 C CA . PHE A 1 223 ? -6.737 35.813 78.897 1.00 55.22 211 PHE A CA 1
ATOM 1521 C C . PHE A 1 223 ? -5.484 36.030 79.750 1.00 57.31 211 PHE A C 1
ATOM 1522 O O . PHE A 1 223 ? -5.499 36.872 80.645 1.00 53.36 211 PHE A O 1
ATOM 1530 N N . SER A 1 224 ? -4.415 35.269 79.495 1.00 58.41 212 SER A N 1
ATOM 1531 C CA . SER A 1 224 ? -3.104 35.622 80.064 1.00 57.27 212 SER A CA 1
ATOM 1532 C C . SER A 1 224 ? -2.417 36.536 79.071 1.00 56.06 212 SER A C 1
ATOM 1533 O O . SER A 1 224 ? -2.188 36.150 77.915 1.00 52.61 212 SER A O 1
ATOM 1536 N N . ASP A 1 225 ? -2.099 37.741 79.549 1.00 53.11 213 ASP A N 1
ATOM 1537 C CA . ASP A 1 225 ? -1.610 38.824 78.728 1.00 54.63 213 ASP A CA 1
ATOM 1538 C C . ASP A 1 225 ? -0.107 38.944 78.800 1.00 55.91 213 ASP A C 1
ATOM 1539 O O . ASP A 1 225 ? 0.440 39.216 79.869 1.00 59.33 213 ASP A O 1
ATOM 1544 N N . HIS A 1 226 ? 0.557 38.745 77.665 1.00 56.24 214 HIS A N 1
ATOM 1545 C CA . HIS A 1 226 ? 2.008 38.873 77.580 1.00 58.84 214 HIS A CA 1
ATOM 1546 C C . HIS A 1 226 ? 2.492 40.145 76.885 1.00 60.83 214 HIS A C 1
ATOM 1547 O O . HIS A 1 226 ? 3.689 40.315 76.658 1.00 62.68 214 HIS A O 1
ATOM 1554 N N . SER A 1 227 ? 1.564 41.035 76.557 1.00 62.62 215 SER A N 1
ATOM 1555 C CA . SER A 1 227 ? 1.886 42.320 75.945 1.00 60.73 215 SER A CA 1
ATOM 1556 C C . SER A 1 227 ? 2.310 43.342 76.989 1.00 60.10 215 SER A C 1
ATOM 1557 O O . SER A 1 227 ? 1.873 43.278 78.141 1.00 60.26 215 SER A O 1
ATOM 1560 N N . GLU A 1 228 ? 3.123 44.300 76.547 1.00 59.43 216 GLU A N 1
ATOM 1561 C CA . GLU A 1 228 ? 3.752 45.318 77.390 1.00 61.98 216 GLU A CA 1
ATOM 1562 C C . GLU A 1 228 ? 2.793 46.333 78.013 1.00 62.74 216 GLU A C 1
ATOM 1563 O O . GLU A 1 228 ? 2.859 46.613 79.214 1.00 64.84 216 GLU A O 1
ATOM 1569 N N . HIS A 1 229 ? 1.934 46.907 77.180 1.00 62.08 217 HIS A N 1
ATOM 1570 C CA . HIS A 1 229 ? 1.028 47.959 77.597 1.00 59.76 217 HIS A CA 1
ATOM 1571 C C . HIS A 1 229 ? 0.156 47.562 78.791 1.00 56.64 217 HIS A C 1
ATOM 1572 O O . HIS A 1 229 ? -0.369 46.453 78.824 1.00 56.27 217 HIS A O 1
ATOM 1579 N N . PRO A 1 230 ? -0.013 48.457 79.759 1.00 56.63 218 PRO A N 1
ATOM 1580 C CA . PRO A 1 230 ? -0.812 48.145 80.965 1.00 56.93 218 PRO A CA 1
ATOM 1581 C C . PRO A 1 230 ? -2.325 47.878 80.774 1.00 57.77 218 PRO A C 1
ATOM 1582 O O . PRO A 1 230 ? -2.860 47.023 81.494 1.00 56.02 218 PRO A O 1
ATOM 1586 N N . THR A 1 231 ? -2.995 48.576 79.837 1.00 57.64 219 THR A N 1
ATOM 1587 C CA . THR A 1 231 ? -4.468 48.512 79.711 1.00 57.37 219 THR A CA 1
ATOM 1588 C C . THR A 1 231 ? -5.067 48.102 78.348 1.00 59.74 219 THR A C 1
ATOM 1589 O O . THR A 1 231 ? -6.199 47.603 78.303 1.00 60.73 219 THR A O 1
ATOM 1593 N N . GLU A 1 232 ? -4.376 48.323 77.235 1.00 58.70 220 GLU A N 1
ATOM 1594 C CA . GLU A 1 232 ? -5.087 48.149 75.957 1.00 61.65 220 GLU A CA 1
ATOM 1595 C C . GLU A 1 232 ? -5.599 46.725 75.691 1.00 59.11 220 GLU A C 1
ATOM 1596 O O . GLU A 1 232 ? -6.771 46.554 75.376 1.00 58.26 220 GLU A O 1
ATOM 1602 N N . ALA A 1 233 ? -4.750 45.709 75.876 1.00 57.76 221 ALA A N 1
ATOM 1603 C CA . ALA A 1 233 ? -5.208 44.344 75.682 1.00 53.01 221 ALA A CA 1
ATOM 1604 C C . ALA A 1 233 ? -6.039 43.786 76.855 1.00 54.82 221 ALA A C 1
ATOM 1605 O O . ALA A 1 233 ? -7.038 43.108 76.578 1.00 51.21 221 ALA A O 1
ATOM 1607 N N . PRO A 1 234 ? -5.649 44.015 78.137 1.00 52.41 222 PRO A N 1
ATOM 1608 C CA . PRO A 1 234 ? -6.529 43.614 79.264 1.00 52.82 222 PRO A CA 1
ATOM 1609 C C . PRO A 1 234 ? -7.987 44.122 79.115 1.00 52.18 222 PRO A C 1
ATOM 1610 O O . PRO A 1 234 ? -8.922 43.327 79.179 1.00 53.72 222 PRO A O 1
ATOM 1614 N N . CYS A 1 235 ? -8.175 45.415 78.896 1.00 51.05 223 CYS A N 1
ATOM 1615 C CA . CYS A 1 235 ? -9.512 45.980 78.776 1.00 55.56 223 CYS A CA 1
ATOM 1616 C C . CYS A 1 235 ? -10.280 45.519 77.531 1.00 55.97 223 CYS A C 1
ATOM 1617 O O . CYS A 1 235 ? -11.480 45.260 77.603 1.00 56.08 223 CYS A O 1
ATOM 1620 N N . ALA A 1 236 ? -9.595 45.418 76.396 1.00 55.36 224 ALA A N 1
ATOM 1621 C CA . ALA A 1 236 ? -10.246 44.952 75.167 1.00 53.92 224 ALA A CA 1
ATOM 1622 C C . ALA A 1 236 ? -10.729 43.520 75.397 1.00 54.64 224 ALA A C 1
ATOM 1623 O O . ALA A 1 236 ? -11.853 43.190 75.081 1.00 57.24 224 ALA A O 1
ATOM 1625 N N . ALA A 1 237 ? -9.894 42.692 76.014 1.00 56.33 225 ALA A N 1
ATOM 1626 C CA . ALA A 1 237 ? -10.261 41.310 76.359 1.00 55.02 225 ALA A CA 1
ATOM 1627 C C . ALA A 1 237 ? -11.516 41.252 77.233 1.00 56.01 225 ALA A C 1
ATOM 1628 O O . ALA A 1 237 ? -12.436 40.461 76.948 1.00 53.98 225 ALA A O 1
ATOM 1630 N N . VAL A 1 238 ? -11.537 42.077 78.295 1.00 51.57 226 VAL A N 1
ATOM 1631 C CA . VAL A 1 238 ? -12.655 42.132 79.226 1.00 49.71 226 VAL A CA 1
ATOM 1632 C C . VAL A 1 238 ? -13.923 42.513 78.480 1.00 54.19 226 VAL A C 1
ATOM 1633 O O . VAL A 1 238 ? -14.977 41.898 78.671 1.00 54.66 226 VAL A O 1
ATOM 1637 N N . ARG A 1 239 ? -13.832 43.498 77.597 1.00 56.18 227 ARG A N 1
ATOM 1638 C CA . ARG A 1 239 ? -15.037 43.886 76.873 1.00 59.25 227 ARG A CA 1
ATOM 1639 C C . ARG A 1 239 ? -15.402 42.947 75.712 1.00 61.18 227 ARG A C 1
ATOM 1640 O O . ARG A 1 239 ? -16.426 43.132 75.087 1.00 63.96 227 ARG A O 1
ATOM 1648 N N . LEU A 1 240 ? -14.580 41.920 75.489 1.00 59.20 228 LEU A N 1
ATOM 1649 C CA . LEU A 1 240 ? -14.911 40.784 74.640 1.00 58.02 228 LEU A CA 1
ATOM 1650 C C . LEU A 1 240 ? -15.344 39.576 75.461 1.00 57.18 228 LEU A C 1
ATOM 1651 O O . LEU A 1 240 ? -15.497 38.520 74.903 1.00 59.09 228 LEU A O 1
ATOM 1656 N N . GLY A 1 241 ? -15.502 39.731 76.778 1.00 55.75 229 GLY A N 1
ATOM 1657 C CA . GLY A 1 241 ? -16.105 38.707 77.614 1.00 52.16 229 GLY A CA 1
ATOM 1658 C C . GLY A 1 241 ? -15.171 37.909 78.518 1.00 53.96 229 GLY A C 1
ATOM 1659 O O . GLY A 1 241 ? -15.627 36.990 79.205 1.00 55.76 229 GLY A O 1
ATOM 1660 N N . ALA A 1 242 ? -13.865 38.194 78.502 1.00 52.60 230 ALA A N 1
ATOM 1661 C CA . ALA A 1 242 ? -12.890 37.438 79.346 1.00 49.89 230 ALA A CA 1
ATOM 1662 C C . ALA A 1 242 ? -13.286 37.560 80.824 1.00 48.90 230 ALA A C 1
ATOM 1663 O O . ALA A 1 242 ? -13.697 38.616 81.245 1.00 47.33 230 ALA A O 1
ATOM 1665 N N . LYS A 1 243 ? -13.182 36.496 81.605 1.00 51.01 231 LYS A N 1
ATOM 1666 C CA . LYS A 1 243 ? -13.580 36.579 83.032 1.00 54.62 231 LYS A CA 1
ATOM 1667 C C . LYS A 1 243 ? -12.418 36.410 84.044 1.00 55.63 231 LYS A C 1
ATOM 1668 O O . LYS A 1 243 ? -12.624 36.481 85.270 1.00 57.06 231 LYS A O 1
ATOM 1674 N N . LEU A 1 244 ? -11.225 36.149 83.506 1.00 53.29 232 LEU A N 1
ATOM 1675 C CA . LEU A 1 244 ? -9.974 36.228 84.226 1.00 53.60 232 LEU A CA 1
ATOM 1676 C C . LEU A 1 244 ? -8.931 36.851 83.325 1.00 57.18 232 LEU A C 1
ATOM 1677 O O . LEU A 1 244 ? -8.980 36.707 82.072 1.00 58.20 232 LEU A O 1
ATOM 1682 N N . ILE A 1 245 ? -8.002 37.564 83.973 1.00 56.27 233 ILE A N 1
ATOM 1683 C CA . ILE A 1 245 ? -6.866 38.223 83.318 1.00 54.06 233 ILE A CA 1
ATOM 1684 C C . ILE A 1 245 ? -5.650 37.883 84.130 1.00 56.37 233 ILE A C 1
ATOM 1685 O O . ILE A 1 245 ? -5.669 38.022 85.358 1.00 59.21 233 ILE A O 1
ATOM 1690 N N . GLU A 1 246 ? -4.593 37.461 83.452 1.00 55.75 234 GLU A N 1
ATOM 1691 C CA . GLU A 1 246 ? -3.305 37.234 84.091 1.00 59.72 234 GLU A CA 1
ATOM 1692 C C . GLU A 1 246 ? -2.292 38.204 83.448 1.00 58.91 234 GLU A C 1
ATOM 1693 O O . GLU A 1 246 ? -2.233 38.323 82.205 1.00 51.64 234 GLU A O 1
ATOM 1699 N N . LYS A 1 247 ? -1.539 38.929 84.290 1.00 55.98 235 LYS A N 1
ATOM 1700 C CA . LYS A 1 247 ? -0.459 39.811 83.824 1.00 56.32 235 LYS A CA 1
ATOM 1701 C C . LYS A 1 247 ? 0.744 39.693 84.749 1.00 58.91 235 LYS A C 1
ATOM 1702 O O . LYS A 1 247 ? 0.564 39.605 85.980 1.00 57.21 235 LYS A O 1
ATOM 1708 N N . HIS A 1 248 ? 1.953 39.682 84.167 1.00 58.17 236 HIS A N 1
ATOM 1709 C CA . HIS A 1 248 ? 3.195 39.710 84.957 1.00 55.68 236 HIS A CA 1
ATOM 1710 C C . HIS A 1 248 ? 3.376 41.087 85.591 1.00 57.06 236 HIS A C 1
ATOM 1711 O O . HIS A 1 248 ? 3.040 42.121 84.974 1.00 51.73 236 HIS A O 1
ATOM 1718 N N . PHE A 1 249 ? 3.887 41.086 86.826 1.00 54.21 237 PHE A N 1
ATOM 1719 C CA . PHE A 1 249 ? 4.296 42.312 87.471 1.00 55.91 237 PHE A CA 1
ATOM 1720 C C . PHE A 1 249 ? 5.615 42.132 88.215 1.00 58.09 237 PHE A C 1
ATOM 1721 O O . PHE A 1 249 ? 6.023 41.017 88.534 1.00 56.18 237 PHE A O 1
ATOM 1729 N N . THR A 1 250 ? 6.287 43.245 88.457 1.00 60.46 238 THR A N 1
ATOM 1730 C CA . THR A 1 250 ? 7.535 43.242 89.190 1.00 63.21 238 THR A CA 1
ATOM 1731 C C . THR A 1 250 ? 7.478 44.392 90.170 1.00 62.62 238 THR A C 1
ATOM 1732 O O . THR A 1 250 ? 6.505 45.133 90.189 1.00 62.85 238 THR A O 1
ATOM 1736 N N . ILE A 1 251 ? 8.518 44.532 90.978 1.00 63.48 239 ILE A N 1
ATOM 1737 C CA . ILE A 1 251 ? 8.589 45.591 91.971 1.00 64.27 239 ILE A CA 1
ATOM 1738 C C . ILE A 1 251 ? 9.333 46.784 91.377 1.00 66.11 239 ILE A C 1
ATOM 1739 O O . ILE A 1 251 ? 9.176 47.924 91.834 1.00 68.06 239 ILE A O 1
ATOM 1744 N N . ASP A 1 252 ? 10.117 46.507 90.331 1.00 67.98 240 ASP A N 1
ATOM 1745 C CA . ASP A 1 252 ? 10.974 47.500 89.667 1.00 70.57 240 ASP A CA 1
ATOM 1746 C C . ASP A 1 252 ? 11.431 46.974 88.301 1.00 70.61 240 ASP A C 1
ATOM 1747 O O . ASP A 1 252 ? 12.179 45.999 88.228 1.00 70.58 240 ASP A O 1
ATOM 1752 N N . LYS A 1 253 ? 10.998 47.641 87.231 1.00 71.98 241 LYS A N 1
ATOM 1753 C CA . LYS A 1 253 ? 11.212 47.172 85.845 1.00 72.87 241 LYS A CA 1
ATOM 1754 C C . LYS A 1 253 ? 12.680 47.157 85.400 1.00 73.74 241 LYS A C 1
ATOM 1755 O O . LYS A 1 253 ? 13.037 46.500 84.415 1.00 73.21 241 LYS A O 1
ATOM 1761 N N . ASN A 1 254 ? 13.524 47.889 86.121 1.00 74.75 242 ASN A N 1
ATOM 1762 C CA . ASN A 1 254 ? 14.924 48.029 85.735 1.00 75.40 242 ASN A CA 1
ATOM 1763 C C . ASN A 1 254 ? 15.850 47.002 86.389 1.00 76.22 242 ASN A C 1
ATOM 1764 O O . ASN A 1 254 ? 17.034 46.945 86.048 1.00 77.05 242 ASN A O 1
ATOM 1769 N N . LEU A 1 255 ? 15.309 46.192 87.306 1.00 75.66 243 LEU A N 1
ATOM 1770 C CA . LEU A 1 255 ? 16.061 45.087 87.923 1.00 74.47 243 LEU A CA 1
ATOM 1771 C C . LEU A 1 255 ? 16.608 44.155 86.835 1.00 75.90 243 LEU A C 1
ATOM 1772 O O . LEU A 1 255 ? 15.939 43.959 85.816 1.00 75.78 243 LEU A O 1
ATOM 1777 N N . PRO A 1 256 ? 17.831 43.639 87.012 1.00 77.66 244 PRO A N 1
ATOM 1778 C CA . PRO A 1 256 ? 18.486 42.811 85.977 1.00 79.89 244 PRO A CA 1
ATOM 1779 C C . PRO A 1 256 ? 17.620 41.606 85.612 1.00 82.21 244 PRO A C 1
ATOM 1780 O O . PRO A 1 256 ? 17.534 40.640 86.362 1.00 81.09 244 PRO A O 1
ATOM 1784 N N . GLY A 1 257 ? 16.998 41.692 84.441 1.00 85.80 245 GLY A N 1
ATOM 1785 C CA . GLY A 1 257 ? 15.724 41.028 84.159 1.00 88.52 245 GLY A CA 1
ATOM 1786 C C . GLY A 1 257 ? 15.592 39.528 84.296 1.00 90.13 245 GLY A C 1
ATOM 1787 O O . GLY A 1 257 ? 15.953 38.798 83.375 1.00 92.22 245 GLY A O 1
ATOM 1788 N N . ALA A 1 258 ? 15.065 39.071 85.436 1.00 90.03 246 ALA A N 1
ATOM 1789 C CA . ALA A 1 258 ? 14.432 37.744 85.528 1.00 90.09 246 ALA A CA 1
ATOM 1790 C C . ALA A 1 258 ? 13.280 37.707 84.494 1.00 90.96 246 ALA A C 1
ATOM 1791 O O . ALA A 1 258 ? 13.475 37.229 83.377 1.00 92.58 246 ALA A O 1
ATOM 1793 N N . ASP A 1 259 ? 12.104 38.231 84.849 1.00 90.40 247 ASP A N 1
ATOM 1794 C CA . ASP A 1 259 ? 11.101 38.668 83.856 1.00 89.44 247 ASP A CA 1
ATOM 1795 C C . ASP A 1 259 ? 10.760 40.121 84.135 1.00 87.37 247 ASP A C 1
ATOM 1796 O O . ASP A 1 259 ? 9.599 40.506 84.060 1.00 88.71 247 ASP A O 1
ATOM 1801 N N . HIS A 1 260 ? 11.764 40.924 84.472 1.00 84.28 248 HIS A N 1
ATOM 1802 C CA . HIS A 1 260 ? 11.522 42.228 85.084 1.00 79.92 248 HIS A CA 1
ATOM 1803 C C . HIS A 1 260 ? 11.162 43.295 84.083 1.00 79.02 248 HIS A C 1
ATOM 1804 O O . HIS A 1 260 ? 10.245 44.087 84.305 1.00 77.07 248 HIS A O 1
ATOM 1811 N N . SER A 1 261 ? 11.904 43.302 82.983 1.00 80.20 249 SER A N 1
ATOM 1812 C CA . SER A 1 261 ? 11.928 44.429 82.043 1.00 80.88 249 SER A CA 1
ATOM 1813 C C . SER A 1 261 ? 10.590 44.715 81.383 1.00 78.39 249 SER A C 1
ATOM 1814 O O . SER A 1 261 ? 10.256 45.880 81.095 1.00 77.91 249 SER A O 1
ATOM 1817 N N . PHE A 1 262 ? 9.833 43.646 81.158 1.00 76.03 250 PHE A N 1
ATOM 1818 C CA . PHE A 1 262 ? 8.576 43.733 80.428 1.00 74.08 250 PHE A CA 1
ATOM 1819 C C . PHE A 1 262 ? 7.324 43.539 81.314 1.00 70.16 250 PHE A C 1
ATOM 1820 O O . PHE A 1 262 ? 6.194 43.666 80.829 1.00 69.23 250 PHE A O 1
ATOM 1828 N N . ALA A 1 263 ? 7.530 43.251 82.604 1.00 64.48 251 ALA A N 1
ATOM 1829 C CA . ALA A 1 263 ? 6.431 43.139 83.560 1.00 60.08 251 ALA A CA 1
ATOM 1830 C C . ALA A 1 263 ? 5.961 44.526 83.959 1.00 59.15 251 ALA A C 1
ATOM 1831 O O . ALA A 1 263 ? 6.693 45.506 83.816 1.00 59.49 251 ALA A O 1
ATOM 1833 N N . LEU A 1 264 ? 4.735 44.626 84.451 1.00 57.56 252 LEU A N 1
ATOM 1834 C CA . LEU A 1 264 ? 4.240 45.904 84.949 1.00 56.00 252 LEU A CA 1
ATOM 1835 C C . LEU A 1 264 ? 4.828 46.186 86.335 1.00 58.32 252 LEU A C 1
ATOM 1836 O O . LEU A 1 264 ? 5.006 45.254 87.130 1.00 58.04 252 LEU A O 1
ATOM 1841 N N . ASN A 1 265 ? 5.143 47.455 86.616 1.00 58.56 253 ASN A N 1
ATOM 1842 C CA . ASN A 1 265 ? 5.517 47.856 87.969 1.00 60.03 253 ASN A CA 1
ATOM 1843 C C . ASN A 1 265 ? 4.245 48.039 88.814 1.00 60.81 253 ASN A C 1
ATOM 1844 O O . ASN A 1 265 ? 3.145 47.902 88.285 1.00 63.96 253 ASN A O 1
ATOM 1849 N N . PRO A 1 266 ? 4.365 48.276 90.117 1.00 60.03 254 PRO A N 1
ATOM 1850 C CA . PRO A 1 266 ? 3.183 48.372 90.974 1.00 59.83 254 PRO A CA 1
ATOM 1851 C C . PRO A 1 266 ? 2.139 49.380 90.548 1.00 60.32 254 PRO A C 1
ATOM 1852 O O . PRO A 1 266 ? 0.959 49.103 90.724 1.00 61.05 254 PRO A O 1
ATOM 1856 N N . ASP A 1 267 ? 2.571 50.532 90.025 1.00 60.66 255 ASP A N 1
ATOM 1857 C CA . ASP A 1 267 ? 1.674 51.584 89.562 1.00 61.77 255 ASP A CA 1
ATOM 1858 C C . ASP A 1 267 ? 0.882 51.153 88.347 1.00 61.86 255 ASP A C 1
ATOM 1859 O O . ASP A 1 267 ? -0.347 51.293 88.306 1.00 61.78 255 ASP A O 1
ATOM 1864 N N . GLU A 1 268 ? 1.610 50.665 87.349 1.00 60.37 256 GLU A N 1
ATOM 1865 C CA . GLU A 1 268 ? 1.009 50.131 86.150 1.00 61.77 256 GLU A CA 1
ATOM 1866 C C . GLU A 1 268 ? 0.043 48.970 86.464 1.00 61.96 256 GLU A C 1
ATOM 1867 O O . GLU A 1 268 ? -0.970 48.823 85.779 1.00 63.65 256 GLU A O 1
ATOM 1873 N N . LEU A 1 269 ? 0.339 48.168 87.495 1.00 59.63 257 LEU A N 1
ATOM 1874 C CA . LEU A 1 269 ? -0.552 47.067 87.897 1.00 58.78 257 LEU A CA 1
ATOM 1875 C C . LEU A 1 269 ? -1.880 47.615 88.392 1.00 58.44 257 LEU A C 1
ATOM 1876 O O . LEU A 1 269 ? -2.930 47.199 87.886 1.00 57.44 257 LEU A O 1
ATOM 1881 N N . LYS A 1 270 ? -1.824 48.547 89.355 1.00 57.81 258 LYS A N 1
ATOM 1882 C CA . LYS A 1 270 ? -2.999 49.303 89.847 1.00 61.50 258 LYS A CA 1
ATOM 1883 C C . LYS A 1 270 ? -3.782 49.960 88.699 1.00 63.51 258 LYS A C 1
ATOM 1884 O O . LYS A 1 270 ? -5.016 49.960 88.687 1.00 65.57 258 LYS A O 1
ATOM 1887 N N . GLU A 1 271 ? -3.043 50.504 87.736 1.00 63.17 259 GLU A N 1
ATOM 1888 C CA . GLU A 1 271 ? -3.600 51.142 86.559 1.00 63.38 259 GLU A CA 1
ATOM 1889 C C . GLU A 1 271 ? -4.410 50.139 85.716 1.00 62.32 259 GLU A C 1
ATOM 1890 O O . GLU A 1 271 ? -5.548 50.437 85.338 1.00 62.67 259 GLU A O 1
ATOM 1904 N N . VAL A 1 273 ? -5.741 47.243 86.760 1.00 57.12 261 VAL A N 1
ATOM 1905 C CA . VAL A 1 273 ? -6.894 46.890 87.602 1.00 53.34 261 VAL A CA 1
ATOM 1906 C C . VAL A 1 273 ? -8.001 47.941 87.508 1.00 55.08 261 VAL A C 1
ATOM 1907 O O . VAL A 1 273 ? -9.170 47.595 87.303 1.00 56.54 261 VAL A O 1
ATOM 1911 N N . ASP A 1 274 ? -7.631 49.216 87.636 1.00 54.85 262 ASP A N 1
ATOM 1912 C CA . ASP A 1 274 ? -8.581 50.300 87.503 1.00 56.21 262 ASP A CA 1
ATOM 1913 C C . ASP A 1 274 ? -9.176 50.330 86.074 1.00 58.08 262 ASP A C 1
ATOM 1914 O O . ASP A 1 274 ? -10.381 50.524 85.892 1.00 57.53 262 ASP A O 1
ATOM 1919 N N . GLY A 1 275 ? -8.336 50.143 85.064 1.00 58.80 263 GLY A N 1
ATOM 1920 C CA . GLY A 1 275 ? -8.837 49.961 83.700 1.00 62.82 263 GLY A CA 1
ATOM 1921 C C . GLY A 1 275 ? -9.913 48.877 83.593 1.00 63.84 263 GLY A C 1
ATOM 1922 O O . GLY A 1 275 ? -11.022 49.138 83.102 1.00 62.95 263 GLY A O 1
ATOM 1923 N N . ILE A 1 276 ? -9.585 47.668 84.065 1.00 64.00 264 ILE A N 1
ATOM 1924 C CA . ILE A 1 276 ? -10.508 46.520 84.030 1.00 62.81 264 ILE A CA 1
ATOM 1925 C C . ILE A 1 276 ? -11.819 46.827 84.751 1.00 62.49 264 ILE A C 1
ATOM 1926 O O . ILE A 1 276 ? -12.896 46.513 84.238 1.00 65.74 264 ILE A O 1
ATOM 1931 N N . ARG A 1 277 ? -11.722 47.436 85.927 1.00 58.63 265 ARG A N 1
ATOM 1932 C CA . ARG A 1 277 ? -12.870 47.598 86.787 1.00 57.90 265 ARG A CA 1
ATOM 1933 C C . ARG A 1 277 ? -13.803 48.661 86.250 1.00 57.51 265 ARG A C 1
ATOM 1934 O O . ARG A 1 277 ? -15.013 48.589 86.455 1.00 57.66 265 ARG A O 1
ATOM 1942 N N . LYS A 1 278 ? -13.228 49.648 85.566 1.00 57.91 266 LYS A N 1
ATOM 1943 C CA . LYS A 1 278 ? -13.986 50.717 84.937 1.00 58.30 266 LYS A CA 1
ATOM 1944 C C . LYS A 1 278 ? -14.711 50.153 83.732 1.00 59.29 266 LYS A C 1
ATOM 1945 O O . LYS A 1 278 ? -15.903 50.430 83.538 1.00 61.91 266 LYS A O 1
ATOM 1951 N N . THR A 1 279 ? -13.986 49.372 82.930 1.00 56.19 267 THR A N 1
ATOM 1952 C CA . THR A 1 279 ? -14.532 48.732 81.756 1.00 56.62 267 THR A CA 1
ATOM 1953 C C . THR A 1 279 ? -15.708 47.866 82.166 1.00 59.45 267 THR A C 1
ATOM 1954 O O . THR A 1 279 ? -16.687 47.776 81.423 1.00 60.85 267 THR A O 1
ATOM 1958 N N . GLU A 1 280 ? -15.633 47.251 83.356 1.00 61.38 268 GLU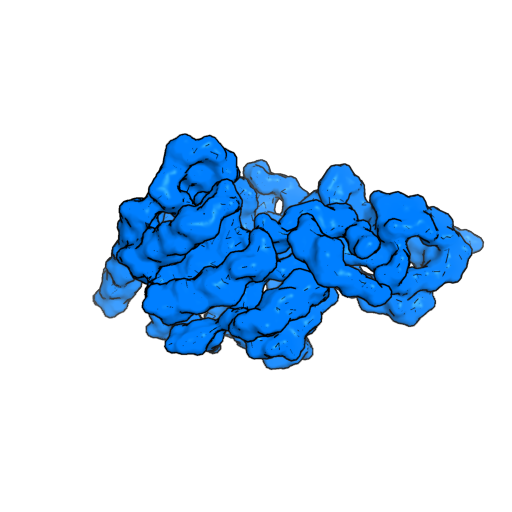 A N 1
ATOM 1959 C CA . GLU A 1 280 ? -16.700 46.334 83.793 1.00 61.68 268 GLU A CA 1
ATOM 1960 C C . GLU A 1 280 ? -17.972 47.095 84.088 1.00 61.69 268 GLU A C 1
ATOM 1961 O O . GLU A 1 280 ? -19.063 46.658 83.705 1.00 58.78 268 GLU A O 1
ATOM 1967 N N . ALA A 1 281 ? -17.802 48.229 84.774 1.00 62.23 269 ALA A N 1
ATOM 1968 C CA . ALA A 1 281 ? -18.893 49.110 85.182 1.00 63.54 269 ALA A CA 1
ATOM 1969 C C . ALA A 1 281 ? -19.492 49.889 83.991 1.00 63.67 269 ALA A C 1
ATOM 1970 O O . ALA A 1 281 ? -20.730 50.271 84.008 1.00 63.07 269 ALA A O 1
ATOM 1972 N N . GLU A 1 282 ? -18.609 50.143 82.986 1.00 63.84 270 GLU A N 1
ATOM 1973 C CA . GLU A 1 282 ? -19.057 50.766 81.734 1.00 63.39 270 GLU A CA 1
ATOM 1974 C C . GLU A 1 282 ? -19.971 49.812 81.009 1.00 62.23 270 GLU A C 1
ATOM 1975 O O . GLU A 1 282 ? -20.978 50.226 80.422 1.00 64.59 270 GLU A O 1
ATOM 1981 N N . LEU A 1 283 ? -19.621 48.531 81.048 1.00 59.71 271 LEU A N 1
ATOM 1982 C CA . LEU A 1 283 ? -20.437 47.495 80.417 1.00 57.89 271 LEU A CA 1
ATOM 1983 C C . LEU A 1 283 ? -21.794 47.386 81.112 1.00 58.59 271 LEU A C 1
ATOM 1984 O O . LEU A 1 283 ? -22.834 47.290 80.452 1.00 55.58 271 LEU A O 1
ATOM 1989 N N . LYS A 1 284 ? -21.770 47.449 82.448 1.00 58.80 272 LYS A N 1
ATOM 1990 C CA . LYS A 1 284 ? -22.982 47.391 83.251 1.00 59.98 272 LYS A CA 1
ATOM 1991 C C . LYS A 1 284 ? -23.936 48.536 82.879 1.00 62.39 272 LYS A C 1
ATOM 1992 O O . LYS A 1 284 ? -25.153 48.432 83.114 1.00 62.78 272 LYS A O 1
ATOM 1995 N N . GLN A 1 285 ? -23.372 49.625 82.316 1.00 62.63 273 GLN A N 1
ATOM 1996 C CA . GLN A 1 285 ? -24.177 50.817 81.950 1.00 64.00 273 GLN A CA 1
ATOM 1997 C C . GLN A 1 285 ? -24.745 50.689 80.519 1.00 62.79 273 GLN A C 1
ATOM 1998 O O . GLN A 1 285 ? -25.783 51.272 80.211 1.00 61.82 273 GLN A O 1
ATOM 2004 N N . GLY A 1 286 ? -24.056 49.896 79.666 1.00 62.33 274 GLY A N 1
ATOM 2005 C CA . GLY A 1 286 ? -24.518 49.595 78.293 1.00 61.17 274 GLY A CA 1
ATOM 2006 C C . GLY A 1 286 ? -23.535 50.200 77.310 1.00 60.79 274 GLY A C 1
ATOM 2007 O O . GLY A 1 286 ? -23.824 50.234 76.109 1.00 61.93 274 GLY A O 1
ATOM 2008 N N . ILE A 1 287 ? -22.363 50.686 77.818 1.00 60.53 275 ILE A N 1
ATOM 2009 C CA . ILE A 1 287 ? -21.392 51.343 76.951 1.00 60.96 275 ILE A CA 1
ATOM 2010 C C . ILE A 1 287 ? -20.663 50.344 76.048 1.00 66.45 275 ILE A C 1
ATOM 2011 O O . ILE A 1 287 ? -20.026 49.381 76.520 1.00 66.54 275 ILE A O 1
ATOM 2016 N N . THR A 1 288 ? -20.788 50.594 74.736 1.00 71.07 276 THR A N 1
ATOM 2017 C CA . THR A 1 288 ? -20.408 49.633 73.670 1.00 73.99 276 THR A CA 1
ATOM 2018 C C . THR A 1 288 ? -18.885 49.299 73.554 1.00 73.64 276 THR A C 1
ATOM 2019 O O . THR A 1 288 ? -18.473 48.189 73.863 1.00 75.96 276 THR A O 1
ATOM 2021 N N . LYS A 1 289 ? -18.091 50.294 73.136 1.00 74.52 277 LYS A N 1
ATOM 2022 C CA . LYS A 1 289 ? -16.630 50.252 72.854 1.00 71.52 277 LYS A CA 1
ATOM 2023 C C . LYS A 1 289 ? -16.090 49.105 71.990 1.00 72.56 277 LYS A C 1
ATOM 2024 O O . LYS A 1 289 ? -15.818 48.003 72.506 1.00 73.07 277 LYS A O 1
ATOM 2030 N N . PRO A 1 290 ? -15.892 49.372 70.688 1.00 70.97 278 PRO A N 1
ATOM 2031 C CA . PRO A 1 290 ? -15.384 48.358 69.749 1.00 69.31 278 PRO A CA 1
ATOM 2032 C C . PRO A 1 290 ? -13.929 48.000 70.053 1.00 68.27 278 PRO A C 1
ATOM 2033 O O . PRO A 1 290 ? -13.283 48.677 70.863 1.00 67.92 278 PRO A O 1
ATOM 2037 N N . VAL A 1 291 ? -13.419 46.935 69.430 1.00 66.95 279 VAL A N 1
ATOM 2038 C CA . VAL A 1 291 ? -12.008 46.537 69.603 1.00 61.87 279 VAL A CA 1
ATOM 2039 C C . VAL A 1 291 ? -11.354 46.564 68.222 1.00 62.09 279 VAL A C 1
ATOM 2040 O O . VAL A 1 291 ? -11.956 46.100 67.267 1.00 59.83 279 VAL A O 1
ATOM 2044 N N . SER A 1 292 ? -10.134 47.101 68.134 1.00 62.38 280 SER A N 1
ATOM 2045 C CA . SER A 1 292 ? -9.422 47.276 66.862 1.00 63.48 280 SER A CA 1
ATOM 2046 C C . SER A 1 292 ? -9.195 45.984 66.052 1.00 65.20 280 SER A C 1
ATOM 2047 O O . SER A 1 292 ? -9.133 44.882 66.602 1.00 64.06 280 SER A O 1
ATOM 2050 N N . GLU A 1 293 ? -9.088 46.142 64.730 1.00 67.99 281 GLU A N 1
ATOM 2051 C CA . GLU A 1 293 ? -8.720 45.052 63.824 1.00 68.21 281 GLU A CA 1
ATOM 2052 C C . GLU A 1 293 ? -7.428 44.386 64.257 1.00 66.76 281 GLU A C 1
ATOM 2053 O O . GLU A 1 293 ? -7.248 43.182 64.054 1.00 67.12 281 GLU A O 1
ATOM 2059 N N . LYS A 1 294 ? -6.537 45.200 64.839 1.00 64.14 282 LYS A N 1
ATOM 2060 C CA .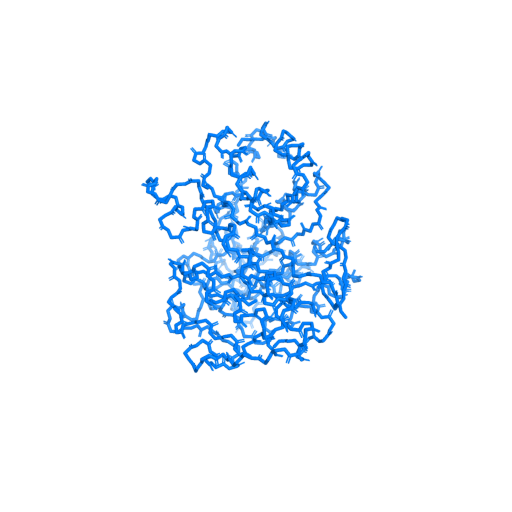 LYS A 1 294 ? -5.177 44.820 65.165 1.00 61.37 282 LYS A CA 1
ATOM 2061 C C . LYS A 1 294 ? -5.234 43.882 66.354 1.00 59.75 282 LYS A C 1
ATOM 2062 O O . LYS A 1 294 ? -4.552 42.873 66.362 1.00 60.33 282 LYS A O 1
ATOM 2068 N N . LEU A 1 295 ? -6.080 44.193 67.332 1.00 58.22 283 LEU A N 1
ATOM 2069 C CA . LEU A 1 295 ? -6.242 43.328 68.497 1.00 56.63 283 LEU A CA 1
ATOM 2070 C C . LEU A 1 295 ? -7.131 42.118 68.231 1.00 57.10 283 LEU A C 1
ATOM 2071 O O . LEU A 1 295 ? -6.887 41.044 68.791 1.00 55.89 283 LEU A O 1
ATOM 2076 N N . LEU A 1 296 ? -8.143 42.254 67.366 1.00 58.25 284 LEU A N 1
ATOM 2077 C CA . LEU A 1 296 ? -9.022 41.110 67.099 1.00 55.10 284 LEU A CA 1
ATOM 2078 C C . LEU A 1 296 ? -8.281 39.935 66.464 1.00 55.90 284 LEU A C 1
ATOM 2079 O O . LEU A 1 296 ? -8.413 38.780 66.914 1.00 56.33 284 LEU A O 1
ATOM 2084 N N . GLY A 1 297 ? -7.445 40.235 65.480 1.00 56.23 285 GLY A N 1
ATOM 2085 C CA . GLY A 1 297 ? -6.806 39.191 64.683 1.00 58.86 285 GLY A CA 1
ATOM 2086 C C . GLY A 1 297 ? -7.805 38.179 64.137 1.00 63.21 285 GLY A C 1
ATOM 2087 O O . GLY A 1 297 ? -8.919 38.524 63.721 1.00 64.50 285 GLY A O 1
ATOM 2088 N N . SER A 1 298 ? -7.405 36.915 64.164 1.00 68.09 286 SER A N 1
ATOM 2089 C CA . SER A 1 298 ? -8.207 35.810 63.647 1.00 70.50 286 SER A CA 1
ATOM 2090 C C . SER A 1 298 ? -8.810 34.952 64.780 1.00 72.65 286 SER A C 1
ATOM 2091 O O . SER A 1 298 ? -8.130 34.651 65.784 1.00 73.99 286 SER A O 1
ATOM 2094 N N . SER A 1 299 ? -10.079 34.563 64.606 1.00 72.43 287 SER A N 1
ATOM 2095 C CA . SER A 1 299 ? -10.774 33.631 65.524 1.00 72.60 287 SER A CA 1
ATOM 2096 C C . SER A 1 299 ? -10.365 32.162 65.369 1.00 72.59 287 SER A C 1
ATOM 2097 O O . SER A 1 299 ? -10.765 31.325 66.175 1.00 70.73 287 SER A O 1
ATOM 2100 N N . TYR A 1 300 ? -9.595 31.833 64.330 1.00 76.23 288 TYR A N 1
ATOM 2101 C CA . TYR A 1 300 ? -9.097 30.461 64.179 1.00 78.47 288 TYR A CA 1
ATOM 2102 C C . TYR A 1 300 ? -8.038 30.232 65.247 1.00 79.27 288 TYR A C 1
ATOM 2103 O O . TYR A 1 300 ? -6.956 30.841 65.189 1.00 80.47 288 TYR A O 1
ATOM 2112 N N . LYS A 1 301 ? -8.379 29.395 66.237 1.00 80.51 289 LYS A N 1
ATOM 2113 C CA . LYS A 1 301 ? -7.483 29.065 67.362 1.00 77.08 289 LYS A CA 1
ATOM 2114 C C . LYS A 1 301 ? -6.351 28.255 66.805 1.00 77.71 289 LYS A C 1
ATOM 2115 O O . LYS A 1 301 ? -6.576 27.167 66.276 1.00 78.30 289 LYS A O 1
ATOM 2121 N N . THR A 1 302 ? -5.144 28.809 66.906 1.00 78.88 290 THR A N 1
ATOM 2122 C CA . THR A 1 302 ? -3.942 28.212 66.319 1.00 81.79 290 THR A CA 1
ATOM 2123 C C . THR A 1 302 ? -2.641 28.852 66.862 1.00 84.64 290 THR A C 1
ATOM 2124 O O . THR A 1 302 ? -2.691 29.866 67.531 1.00 85.00 290 THR A O 1
ATOM 2128 N N . THR A 1 303 ? -1.485 28.255 66.574 1.00 88.79 291 THR A N 1
ATOM 2129 C CA . THR A 1 303 ? -0.188 28.866 66.905 1.00 90.66 291 THR A CA 1
ATOM 2130 C C . THR A 1 303 ? 0.122 30.106 66.022 1.00 92.29 291 THR A C 1
ATOM 2131 O O . THR A 1 303 ? -0.288 30.165 64.847 1.00 93.67 291 THR A O 1
ATOM 2135 N N . THR A 1 304 ? 0.822 31.098 66.580 1.00 92.89 292 THR A N 1
ATOM 2136 C CA . THR A 1 304 ? 1.121 32.337 65.830 1.00 94.38 292 THR A CA 1
ATOM 2137 C C . THR A 1 304 ? 2.402 32.241 64.974 1.00 96.23 292 THR A C 1
ATOM 2138 O O . THR A 1 304 ? 3.170 31.273 65.089 1.00 95.59 292 THR A O 1
ATOM 2142 N N . ALA A 1 305 ? 2.602 33.238 64.103 1.00 97.81 293 ALA A N 1
ATOM 2143 C CA . ALA A 1 305 ? 3.843 33.381 63.330 1.00 99.36 293 ALA A CA 1
ATOM 2144 C C . ALA A 1 305 ? 5.103 33.461 64.218 1.00 100.73 293 ALA A C 1
ATOM 2145 O O . ALA A 1 305 ? 6.150 32.943 63.826 1.00 100.65 293 ALA A O 1
ATOM 2147 N N . ILE A 1 306 ? 4.985 34.083 65.407 1.00 102.31 294 ILE A N 1
ATOM 2148 C CA . ILE A 1 306 ? 6.094 34.216 66.401 1.00 102.34 294 ILE A CA 1
ATOM 2149 C C . ILE A 1 306 ? 6.211 33.075 67.445 1.00 105.17 294 ILE A C 1
ATOM 2150 O O . ILE A 1 306 ? 7.162 33.044 68.240 1.00 103.91 294 ILE A O 1
ATOM 2155 N N . GLU A 1 307 ? 5.241 32.159 67.448 1.00 108.34 295 GLU A N 1
ATOM 2156 C CA . GLU A 1 307 ? 5.338 30.911 68.222 1.00 111.51 295 GLU A CA 1
ATOM 2157 C C . GLU A 1 307 ? 5.806 29.743 67.314 1.00 113.00 295 GLU A C 1
ATOM 2158 O O . GLU A 1 307 ? 6.816 29.099 67.600 1.00 112.63 295 GLU A O 1
ATOM 2164 N N . GLY A 1 308 ? 5.070 29.490 66.229 1.00 114.94 296 GLY A N 1
ATOM 2165 C CA . GLY A 1 308 ? 5.481 28.550 65.175 1.00 117.79 296 GLY A CA 1
ATOM 2166 C C . GLY A 1 308 ? 5.461 27.063 65.507 1.00 120.01 296 GLY A C 1
ATOM 2167 O O . GLY A 1 308 ? 6.516 26.473 65.776 1.00 121.63 296 GLY A O 1
ATOM 2168 N N . GLU A 1 309 ? 4.266 26.462 65.447 1.00 120.74 297 GLU A N 1
ATOM 2169 C CA . GLU A 1 309 ? 3.995 25.023 65.740 1.00 120.40 297 GLU A CA 1
ATOM 2170 C C . GLU A 1 309 ? 4.709 24.425 66.972 1.00 118.71 297 GLU A C 1
ATOM 2171 O O . GLU A 1 309 ? 5.425 23.411 66.887 1.00 117.45 297 GLU A O 1
ATOM 2177 N N . ILE A 1 310 ? 4.480 25.073 68.115 1.00 116.65 298 ILE A N 1
ATOM 2178 C CA . ILE A 1 310 ? 4.992 24.614 69.399 1.00 114.69 298 ILE A CA 1
ATOM 2179 C C . ILE A 1 310 ? 4.236 23.371 69.864 1.00 111.85 298 ILE A C 1
ATOM 2180 O O . ILE A 1 310 ? 4.725 22.592 70.688 1.00 109.75 298 ILE A O 1
ATOM 2185 N N . ARG A 1 311 ? 3.041 23.188 69.313 1.00 110.01 299 ARG A N 1
ATOM 2186 C CA . ARG A 1 311 ? 2.258 21.979 69.554 1.00 108.71 299 ARG A CA 1
ATOM 2187 C C . ARG A 1 311 ? 2.941 20.696 69.054 1.00 106.63 299 ARG A C 1
ATOM 2188 O O . ARG A 1 311 ? 2.665 19.602 69.551 1.00 106.69 299 ARG A O 1
ATOM 2196 N N . ASN A 1 312 ? 3.844 20.850 68.090 1.00 104.88 300 ASN A N 1
ATOM 2197 C CA . ASN A 1 312 ? 4.635 19.733 67.572 1.00 104.47 300 ASN A CA 1
ATOM 2198 C C . ASN A 1 312 ? 5.965 19.529 68.314 1.00 101.08 300 ASN A C 1
ATOM 2199 O O . ASN A 1 312 ? 6.305 18.402 68.661 1.00 100.78 300 ASN A O 1
ATOM 2204 N N . PHE A 1 313 ? 6.697 20.622 68.551 1.00 97.94 301 PHE A N 1
ATOM 2205 C CA . PHE A 1 313 ? 8.037 20.572 69.158 1.00 94.55 301 PHE A CA 1
ATOM 2206 C C . PHE A 1 313 ? 8.126 20.969 70.649 1.00 89.89 301 PHE A C 1
ATOM 2207 O O . PHE A 1 313 ? 9.198 20.814 71.246 1.00 89.50 301 PHE A O 1
ATOM 2215 N N . ALA A 1 314 ? 7.033 21.474 71.245 1.00 83.44 302 ALA A N 1
ATOM 2216 C CA . ALA A 1 314 ? 7.084 21.959 72.640 1.00 77.69 302 ALA A CA 1
ATOM 2217 C C . ALA A 1 314 ? 6.094 21.360 73.661 1.00 73.67 302 ALA A C 1
ATOM 2218 O O . ALA A 1 314 ? 6.400 21.365 74.871 1.00 72.30 302 ALA A O 1
ATOM 2220 N N . TYR A 1 315 ? 4.939 20.854 73.200 1.00 67.01 303 TYR A N 1
ATOM 2221 C CA . TYR A 1 315 ? 4.044 20.069 74.063 1.00 61.68 303 TYR A CA 1
ATOM 2222 C C . TYR A 1 315 ? 4.717 18.784 74.515 1.00 60.20 303 TYR A C 1
ATOM 2223 O O . TYR A 1 315 ? 5.770 18.422 73.992 1.00 58.06 303 TYR A O 1
ATOM 2232 N N . ARG A 1 316 ? 4.107 18.079 75.466 1.00 57.12 304 ARG A N 1
ATOM 2233 C CA . ARG A 1 316 ? 4.713 16.849 75.980 1.00 55.88 304 ARG A CA 1
ATOM 2234 C C . ARG A 1 316 ? 4.547 15.664 75.024 1.00 56.89 304 ARG A C 1
ATOM 2235 O O . ARG A 1 316 ? 3.681 15.679 74.131 1.00 60.17 304 ARG A O 1
ATOM 2243 N N . GLY A 1 317 ? 5.393 14.653 75.203 1.00 54.71 305 GLY A N 1
ATOM 2244 C CA . GLY A 1 317 ? 5.240 13.374 74.553 1.00 53.79 305 GLY A CA 1
ATOM 2245 C C . GLY A 1 317 ? 5.792 12.280 75.439 1.00 56.79 305 GLY A C 1
ATOM 2246 O O . GLY A 1 317 ? 6.246 12.538 76.570 1.00 57.58 305 GLY A O 1
ATOM 2247 N N . ILE A 1 318 ? 5.782 11.050 74.925 1.00 56.30 306 ILE A N 1
ATOM 2248 C CA . ILE A 1 318 ? 6.231 9.929 75.708 1.00 55.47 306 ILE A CA 1
ATOM 2249 C C . ILE A 1 318 ? 7.686 9.601 75.395 1.00 56.34 306 ILE A C 1
ATOM 2250 O O . ILE A 1 318 ? 8.039 9.354 74.230 1.00 55.06 306 ILE A O 1
ATOM 2255 N N . PHE A 1 319 ? 8.516 9.572 76.440 1.00 54.54 307 PHE A N 1
ATOM 2256 C CA . PHE A 1 319 ? 9.965 9.441 76.282 1.00 54.83 307 PHE A CA 1
ATOM 2257 C C . PHE A 1 319 ? 10.497 8.349 77.145 1.00 55.16 307 PHE A C 1
ATOM 2258 O O . PHE A 1 319 ? 9.956 8.115 78.206 1.00 56.96 307 PHE A O 1
ATOM 2266 N N . THR A 1 320 ? 11.548 7.673 76.691 1.00 56.91 308 THR A N 1
ATOM 2267 C CA . THR A 1 320 ? 12.218 6.674 77.511 1.00 59.84 308 THR A CA 1
ATOM 2268 C C . THR A 1 320 ? 13.062 7.370 78.580 1.00 59.49 308 THR A C 1
ATOM 2269 O O . THR A 1 320 ? 13.787 8.334 78.290 1.00 59.78 308 THR A O 1
ATOM 2273 N N . THR A 1 321 ? 12.952 6.887 79.809 1.00 57.80 309 THR A N 1
ATOM 2274 C CA . THR A 1 321 ? 13.802 7.371 80.901 1.00 57.80 309 THR A CA 1
ATOM 2275 C C . THR A 1 321 ? 15.049 6.492 81.114 1.00 60.55 309 THR A C 1
ATOM 2276 O O . THR A 1 321 ? 15.978 6.904 81.819 1.00 64.62 309 THR A O 1
ATOM 2280 N N . ALA A 1 322 ? 15.053 5.287 80.522 1.00 60.09 310 ALA A N 1
ATOM 2281 C CA . ALA A 1 322 ? 16.180 4.335 80.541 1.00 58.13 310 ALA A CA 1
ATOM 2282 C C . ALA A 1 322 ? 16.224 3.638 79.169 1.00 57.79 310 ALA A C 1
ATOM 2283 O O . ALA A 1 322 ? 15.322 3.842 78.384 1.00 59.29 310 ALA A O 1
ATOM 2285 N N . PRO A 1 323 ? 17.258 2.861 78.833 1.00 57.26 311 PRO A N 1
ATOM 2286 C CA . PRO A 1 323 ? 17.192 2.060 77.604 1.00 57.06 311 PRO A CA 1
ATOM 2287 C C . PRO A 1 323 ? 16.152 0.941 77.743 1.00 56.69 311 PRO A C 1
ATOM 2288 O O . PRO A 1 323 ? 16.090 0.260 78.771 1.00 54.13 311 PRO A O 1
ATOM 2292 N N . ILE A 1 324 ? 15.311 0.778 76.732 1.00 56.82 312 ILE A N 1
ATOM 2293 C CA . ILE A 1 324 ? 14.329 -0.300 76.764 1.00 55.43 312 ILE A CA 1
ATOM 2294 C C . ILE A 1 324 ? 14.717 -1.370 75.765 1.00 57.70 312 ILE A C 1
ATOM 2295 O O . ILE A 1 324 ? 15.049 -1.073 74.619 1.00 60.76 312 ILE A O 1
ATOM 2300 N N . GLN A 1 325 ? 14.680 -2.620 76.203 1.00 57.36 313 GLN A N 1
ATOM 2301 C CA . GLN A 1 325 ? 15.062 -3.722 75.340 1.00 56.12 313 GLN A CA 1
ATOM 2302 C C . GLN A 1 325 ? 13.884 -4.466 74.741 1.00 54.49 313 GLN A C 1
ATOM 2303 O O . GLN A 1 325 ? 12.785 -4.488 75.308 1.00 52.31 313 GLN A O 1
ATOM 2309 N N . LYS A 1 326 ? 14.138 -5.059 73.576 1.00 54.26 314 LYS A N 1
ATOM 2310 C CA . LYS A 1 326 ? 13.125 -5.782 72.812 1.00 54.20 314 LYS A CA 1
ATOM 2311 C C . LYS A 1 326 ? 12.439 -6.816 73.694 1.00 53.82 314 LYS A C 1
ATOM 2312 O O . LYS A 1 326 ? 13.113 -7.652 74.268 1.00 54.21 314 LYS A O 1
ATOM 2318 N N . GLY A 1 327 ? 11.113 -6.747 73.829 1.00 53.90 315 GLY A N 1
ATOM 2319 C CA . GLY A 1 327 ? 10.403 -7.750 74.635 1.00 55.30 315 GLY A CA 1
ATOM 2320 C C . GLY A 1 327 ? 9.889 -7.146 75.938 1.00 54.77 315 GLY A C 1
ATOM 2321 O O . GLY A 1 327 ? 8.917 -7.644 76.540 1.00 57.38 315 GLY A O 1
ATOM 2322 N N . GLU A 1 328 ? 10.531 -6.053 76.355 1.00 52.04 316 GLU A N 1
ATOM 2323 C CA . GLU A 1 328 ? 10.344 -5.499 77.691 1.00 52.43 316 GLU A CA 1
ATOM 2324 C C . GLU A 1 328 ? 9.039 -4.669 77.853 1.00 51.06 316 GLU A C 1
ATOM 2325 O O . GLU A 1 328 ? 8.721 -3.773 77.045 1.00 46.11 316 GLU A O 1
ATOM 2331 N N . ALA A 1 329 ? 8.286 -4.986 78.908 1.00 50.31 317 ALA A N 1
ATOM 2332 C CA . ALA A 1 329 ? 7.062 -4.273 79.243 1.00 49.64 317 ALA A CA 1
ATOM 2333 C C . ALA A 1 329 ? 7.388 -2.783 79.472 1.00 51.22 317 ALA A C 1
ATOM 2334 O O . ALA A 1 329 ? 8.448 -2.455 79.999 1.00 53.87 317 ALA A O 1
ATOM 2336 N N . PHE A 1 330 ? 6.510 -1.896 79.010 1.00 51.32 318 PHE A N 1
ATOM 2337 C CA . PHE A 1 330 ? 6.635 -0.476 79.256 1.00 51.24 318 PHE A CA 1
ATOM 2338 C C . PHE A 1 330 ? 6.029 -0.268 80.604 1.00 52.22 318 PHE A C 1
ATOM 2339 O O . PHE A 1 330 ? 5.024 -0.915 80.930 1.00 53.94 318 PHE A O 1
ATOM 2347 N N . SER A 1 331 ? 6.620 0.631 81.380 1.00 52.72 319 SER A N 1
ATOM 2348 C CA . SER A 1 331 ? 6.071 0.958 82.683 1.00 55.40 319 SER A CA 1
ATOM 2349 C C . SER A 1 331 ? 6.482 2.352 83.134 1.00 58.69 319 SER A C 1
ATOM 2350 O O . SER A 1 331 ? 7.386 2.971 82.549 1.00 58.77 319 SER A O 1
ATOM 2353 N N . GLU A 1 332 ? 5.779 2.845 84.155 1.00 62.76 320 GLU A N 1
ATOM 2354 C CA . GLU A 1 332 ? 6.138 4.035 84.934 1.00 65.00 320 GLU A CA 1
ATOM 2355 C C . GLU A 1 332 ? 7.665 4.150 85.151 1.00 64.89 320 GLU A C 1
ATOM 2356 O O . GLU A 1 332 ? 8.191 5.240 85.336 1.00 66.34 320 GLU A O 1
ATOM 2362 N N . ASP A 1 333 ? 8.376 3.027 85.111 1.00 61.81 321 ASP A N 1
ATOM 2363 C CA . ASP A 1 333 ? 9.810 3.013 85.357 1.00 62.54 321 ASP A CA 1
ATOM 2364 C C . ASP A 1 333 ? 10.760 3.184 84.175 1.00 61.22 321 ASP A C 1
ATOM 2365 O O . ASP A 1 333 ? 11.945 3.423 84.389 1.00 59.96 321 ASP A O 1
ATOM 2370 N N . ASN A 1 334 ? 10.271 3.056 82.947 1.00 58.43 322 ASN A N 1
ATOM 2371 C CA . ASN A 1 334 ? 11.144 3.265 81.792 1.00 55.51 322 ASN A CA 1
ATOM 2372 C C . ASN A 1 334 ? 10.629 4.269 80.752 1.00 53.24 322 ASN A C 1
ATOM 2373 O O . ASN A 1 334 ? 11.370 4.666 79.847 1.00 52.22 322 ASN A O 1
ATOM 2378 N N . ILE A 1 335 ? 9.379 4.691 80.889 1.00 51.90 323 ILE A N 1
ATOM 2379 C CA . ILE A 1 335 ? 8.882 5.790 80.069 1.00 51.76 323 ILE A CA 1
ATOM 2380 C C . ILE A 1 335 ? 8.177 6.857 80.914 1.00 54.13 323 ILE A C 1
ATOM 2381 O O . ILE A 1 335 ? 7.630 6.543 8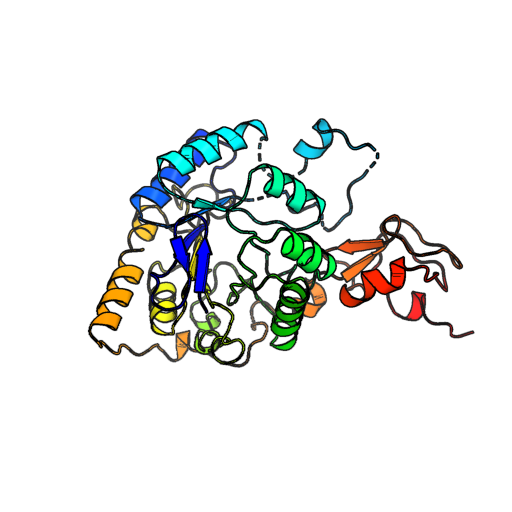1.981 1.00 53.53 323 ILE A O 1
ATOM 2386 N N . ALA A 1 336 ? 8.176 8.103 80.416 1.00 53.75 324 ALA A N 1
ATOM 2387 C CA . ALA A 1 336 ? 7.532 9.209 81.113 1.00 57.48 324 ALA A CA 1
ATOM 2388 C C . ALA A 1 336 ? 6.978 10.238 80.140 1.00 58.84 324 ALA A C 1
ATOM 2389 O O . ALA A 1 336 ? 7.420 10.318 78.997 1.00 62.57 324 ALA A O 1
ATOM 2391 N N . VAL A 1 337 ? 5.985 10.997 80.599 1.00 57.71 325 VAL A N 1
ATOM 2392 C CA . VAL A 1 337 ? 5.383 12.102 79.835 1.00 55.52 325 VAL A CA 1
ATOM 2393 C C . VAL A 1 337 ? 6.221 13.373 80.104 1.00 58.19 325 VAL A C 1
ATOM 2394 O O . VAL A 1 337 ? 6.168 13.954 81.213 1.00 57.20 325 VAL A O 1
ATOM 2398 N N . LEU A 1 338 ? 7.041 13.756 79.116 1.00 57.12 326 LEU A N 1
ATOM 2399 C CA . LEU A 1 338 ? 8.055 14.814 79.293 1.00 54.36 326 LEU A CA 1
ATOM 2400 C C . LEU A 1 338 ? 8.020 15.817 78.137 1.00 57.33 326 LEU A C 1
ATOM 2401 O O . LEU A 1 338 ? 7.432 15.546 77.108 1.00 59.21 326 LEU A O 1
ATOM 2406 N N . ARG A 1 339 ? 8.606 16.992 78.328 1.00 59.33 327 ARG A N 1
ATOM 2407 C CA . ARG A 1 339 ? 8.758 17.949 77.253 1.00 59.94 327 ARG A CA 1
ATOM 2408 C C . ARG A 1 339 ? 9.989 17.529 76.445 1.00 61.66 327 ARG A C 1
ATOM 2409 O O . ARG A 1 339 ? 11.006 17.096 77.021 1.00 60.32 327 ARG A O 1
ATOM 2417 N N . PRO A 1 340 ? 9.900 17.632 75.120 1.00 61.49 328 PRO A N 1
ATOM 2418 C CA . PRO A 1 340 ? 10.971 17.158 74.244 1.00 63.39 328 PRO A CA 1
ATOM 2419 C C . PRO A 1 340 ? 12.293 17.920 74.361 1.00 66.18 328 PRO A C 1
ATOM 2420 O O . PRO A 1 340 ? 13.348 17.342 74.103 1.00 68.08 328 PRO A O 1
ATOM 2424 N N . GLY A 1 341 ? 12.235 19.197 74.737 1.00 69.28 329 GLY A N 1
ATOM 2425 C CA . GLY A 1 341 ? 13.393 20.078 74.635 1.00 71.65 329 GLY A CA 1
ATOM 2426 C C . GLY A 1 341 ? 13.846 20.127 73.190 1.00 75.19 329 GLY A C 1
ATOM 2427 O O . GLY A 1 341 ? 13.068 20.482 72.291 1.00 75.00 329 GLY A O 1
ATOM 2428 N N . GLN A 1 342 ? 15.090 19.729 72.952 1.00 77.60 330 GLN A N 1
ATOM 2429 C CA . GLN A 1 342 ? 15.645 19.773 71.593 1.00 80.28 330 GLN A CA 1
ATOM 2430 C C . GLN A 1 342 ? 15.381 18.490 70.770 1.00 78.94 330 GLN A C 1
ATOM 2431 O O . GLN A 1 342 ? 15.606 18.450 69.559 1.00 79.83 330 GLN A O 1
ATOM 2437 N N . LYS A 1 343 ? 14.885 17.459 71.446 1.00 76.71 331 LYS A N 1
ATOM 2438 C CA . LYS A 1 343 ? 14.753 16.118 70.891 1.00 73.44 331 LYS A CA 1
ATOM 2439 C C . LYS A 1 343 ? 13.496 16.021 70.027 1.00 71.69 331 LYS A C 1
ATOM 2440 O O . LYS A 1 343 ? 12.570 16.814 70.217 1.00 73.11 331 LYS A O 1
ATOM 2446 N N . PRO A 1 344 ? 13.475 15.114 69.039 1.00 69.47 332 PRO A N 1
ATOM 2447 C CA . PRO A 1 344 ? 12.238 14.835 68.273 1.00 66.52 332 PRO A CA 1
ATOM 2448 C C . PRO A 1 344 ? 11.097 14.293 69.169 1.00 63.47 332 PRO A C 1
ATOM 2449 O O . PRO A 1 344 ? 11.353 13.639 70.174 1.00 64.35 332 PRO A O 1
ATOM 2453 N N . GLN A 1 345 ? 9.855 14.598 68.808 1.00 61.40 333 GLN A N 1
ATOM 2454 C CA . GLN A 1 345 ? 8.688 14.429 69.700 1.00 58.27 333 GLN A CA 1
ATOM 2455 C C . GLN A 1 345 ? 8.385 12.940 69.967 1.00 57.34 333 GLN A C 1
ATOM 2456 O O . GLN A 1 345 ? 8.670 12.086 69.105 1.00 55.98 333 GLN A O 1
ATOM 2462 N N . GLY A 1 346 ? 7.874 12.622 71.161 1.00 52.96 334 GLY A N 1
ATOM 2463 C CA . GLY A 1 346 ? 7.489 11.244 71.495 1.00 51.48 334 GLY A CA 1
ATOM 2464 C C . GLY A 1 346 ? 6.016 11.052 71.155 1.00 53.96 334 GLY A C 1
ATOM 2465 O O . GLY A 1 346 ? 5.343 12.019 70.809 1.00 53.72 334 GLY A O 1
ATOM 2466 N N . LEU A 1 347 ? 5.504 9.819 71.227 1.00 53.96 335 LEU A N 1
ATOM 2467 C CA . LEU A 1 347 ? 4.053 9.567 71.068 1.00 54.77 335 LEU A CA 1
ATOM 2468 C C . LEU A 1 347 ? 3.194 10.474 71.933 1.00 55.93 335 LEU A C 1
ATOM 2469 O O . LEU A 1 347 ? 3.586 10.800 73.044 1.00 56.07 335 LEU A O 1
ATOM 2474 N N . HIS A 1 348 ? 2.010 10.847 71.451 1.00 56.78 336 HIS A N 1
ATOM 2475 C CA . HIS A 1 348 ? 1.103 11.671 72.267 1.00 56.04 336 HIS A CA 1
ATOM 2476 C C . HIS A 1 348 ? 0.809 11.049 73.642 1.00 54.68 336 HIS A C 1
ATOM 2477 O O . HIS A 1 348 ? 0.603 9.843 73.740 1.00 51.78 336 HIS A O 1
ATOM 2484 N N . PRO A 1 349 ? 0.829 11.848 74.709 1.00 55.66 337 PRO A N 1
ATOM 2485 C CA . PRO A 1 349 ? 0.498 11.347 76.037 1.00 53.89 337 PRO A CA 1
ATOM 2486 C C . PRO A 1 349 ? -0.838 10.591 76.182 1.00 53.45 337 PRO A C 1
ATOM 2487 O O . PRO A 1 349 ? -1.030 9.895 77.188 1.00 52.26 337 PRO A O 1
ATOM 2491 N N . ARG A 1 350 ? -1.748 10.705 75.213 1.00 52.58 338 ARG A N 1
ATOM 2492 C CA . ARG A 1 350 ? -3.024 9.948 75.279 1.00 52.44 338 ARG A CA 1
ATOM 2493 C C . ARG A 1 350 ? -2.773 8.430 75.243 1.00 53.44 338 ARG A C 1
ATOM 2494 O O . ARG A 1 350 ? -3.664 7.638 75.543 1.00 58.23 338 ARG A O 1
ATOM 2502 N N . PHE A 1 351 ? -1.563 8.006 74.893 1.00 50.31 339 PHE A N 1
ATOM 2503 C CA . PHE A 1 351 ? -1.277 6.575 74.853 1.00 51.59 339 PHE A CA 1
ATOM 2504 C C . PHE A 1 351 ? -0.522 6.071 76.057 1.00 52.32 339 PHE A C 1
ATOM 2505 O O . PHE A 1 351 ? -0.174 4.907 76.102 1.00 56.01 339 PHE A O 1
ATOM 2513 N N . PHE A 1 352 ? -0.305 6.910 77.062 1.00 53.07 340 PHE A N 1
ATOM 2514 C CA . PHE A 1 352 ? 0.562 6.519 78.156 1.00 53.39 340 PHE A CA 1
ATOM 2515 C C . PHE A 1 352 ? -0.046 5.373 78.985 1.00 53.80 340 PHE A C 1
ATOM 2516 O O . PHE A 1 352 ? 0.632 4.357 79.249 1.00 52.89 340 PHE A O 1
ATOM 2524 N N . GLU A 1 353 ? -1.317 5.517 79.369 1.00 54.69 341 GLU A N 1
ATOM 2525 C CA . GLU A 1 353 ? -2.038 4.444 80.063 1.00 58.31 341 GLU A CA 1
ATOM 2526 C C . GLU A 1 353 ? -1.979 3.115 79.323 1.00 57.98 341 GLU A C 1
ATOM 2527 O O . GLU A 1 353 ? -1.609 2.094 79.901 1.00 62.54 341 GLU A O 1
ATOM 2533 N N . LEU A 1 354 ? -2.314 3.141 78.037 1.00 57.04 342 LEU A N 1
ATOM 2534 C CA . LEU A 1 354 ? -2.298 1.970 77.167 1.00 55.04 342 LEU A CA 1
ATOM 2535 C C . LEU A 1 354 ? -0.957 1.247 77.195 1.00 54.35 342 LEU A C 1
ATOM 2536 O O . LEU A 1 354 ? -0.893 0.026 77.413 1.00 53.14 342 LEU A O 1
ATOM 2541 N N . LEU A 1 355 ? 0.126 1.986 76.976 1.00 53.14 343 LEU A N 1
ATOM 2542 C CA . LEU A 1 355 ? 1.440 1.345 76.962 1.00 53.16 343 LEU A CA 1
ATOM 2543 C C . LEU A 1 355 ? 1.804 0.744 78.327 1.00 53.13 343 LEU A C 1
ATOM 2544 O O . LEU A 1 355 ? 2.260 -0.360 78.380 1.00 54.04 343 LEU A O 1
ATOM 2549 N N . THR A 1 356 ? 1.581 1.464 79.426 1.00 54.78 344 THR A N 1
ATOM 2550 C CA . THR A 1 356 ? 1.903 0.934 80.762 1.00 54.95 344 THR A CA 1
ATOM 2551 C C . THR A 1 356 ? 0.929 -0.127 81.273 1.00 58.23 344 THR A C 1
ATOM 2552 O O . THR A 1 356 ? 1.094 -0.622 82.378 1.00 63.21 344 THR A O 1
ATOM 2556 N N . SER A 1 357 ? -0.059 -0.512 80.470 1.00 59.94 345 SER A N 1
ATOM 2557 C CA . SER A 1 357 ? -0.989 -1.575 80.863 1.00 60.38 345 SER A CA 1
ATOM 2558 C C . SER A 1 357 ? -0.526 -2.952 80.367 1.00 61.03 345 SER A C 1
ATOM 2559 O O . SER A 1 357 ? -1.347 -3.853 80.151 1.00 60.28 345 SER A O 1
ATOM 2562 N N . GLY A 1 358 ? 0.789 -3.108 80.192 1.00 61.03 346 GLY A N 1
ATOM 2563 C CA . GLY A 1 358 ? 1.373 -4.387 79.840 1.00 60.51 346 GLY A CA 1
ATOM 2564 C C . GLY A 1 358 ? 1.784 -4.548 78.392 1.00 62.04 346 GLY A C 1
ATOM 2565 O O . GLY A 1 358 ? 1.968 -5.662 77.908 1.00 63.30 346 GLY A O 1
ATOM 2566 N N . VAL A 1 359 ? 1.921 -3.443 77.679 1.00 61.02 347 VAL A N 1
ATOM 2567 C CA . VAL A 1 359 ? 2.404 -3.503 76.311 1.00 58.34 347 VAL A CA 1
ATOM 2568 C C . VAL A 1 359 ? 3.927 -3.650 76.371 1.00 58.26 347 VAL A C 1
ATOM 2569 O O . VAL A 1 359 ? 4.530 -3.221 77.350 1.00 61.73 347 VAL A O 1
ATOM 2573 N N . ARG A 1 360 ? 4.533 -4.245 75.336 1.00 57.25 348 ARG A N 1
ATOM 2574 C CA . ARG A 1 360 ? 5.991 -4.530 75.295 1.00 57.24 348 ARG A CA 1
ATOM 2575 C C . ARG A 1 360 ? 6.704 -3.937 74.069 1.00 59.68 348 ARG A C 1
ATOM 2576 O O . ARG A 1 360 ? 6.062 -3.771 72.988 1.00 61.70 348 ARG A O 1
ATOM 2584 N N . ALA A 1 361 ? 8.031 -3.639 74.221 1.00 58.13 349 ALA A N 1
ATOM 2585 C CA . ALA A 1 361 ? 8.786 -3.067 73.086 1.00 56.94 349 ALA A CA 1
ATOM 2586 C C . ALA A 1 361 ? 8.983 -4.115 71.976 1.00 55.39 349 ALA A C 1
ATOM 2587 O O . ALA A 1 361 ? 9.253 -5.303 72.260 1.00 54.57 349 ALA A O 1
ATOM 2589 N N . VAL A 1 362 ? 8.889 -3.696 70.712 1.00 55.32 350 VAL A N 1
ATOM 2590 C CA . VAL A 1 362 ? 9.232 -4.645 69.632 1.00 53.34 350 VAL A CA 1
ATOM 2591 C C . VAL A 1 362 ? 10.662 -4.508 69.115 1.00 53.13 350 VAL A C 1
ATOM 2592 O O . VAL A 1 362 ? 11.094 -5.275 68.270 1.00 57.34 350 VAL A O 1
ATOM 2596 N N . ARG A 1 363 ? 11.389 -3.527 69.627 1.00 52.72 351 ARG A N 1
ATOM 2597 C CA . ARG A 1 363 ? 12.811 -3.367 69.331 1.00 52.31 351 ARG A CA 1
ATOM 2598 C C . ARG A 1 363 ? 13.450 -2.564 70.457 1.00 54.35 351 ARG A C 1
ATOM 2599 O O . ARG A 1 363 ? 12.748 -1.891 71.214 1.00 54.90 351 ARG A O 1
ATOM 2607 N N . ASP A 1 364 ? 14.775 -2.610 70.534 1.00 54.59 352 ASP A N 1
ATOM 2608 C CA . ASP A 1 364 ? 15.537 -1.784 71.460 1.00 56.09 352 ASP A CA 1
ATOM 2609 C C . ASP A 1 364 ? 15.241 -0.298 71.285 1.00 57.46 352 ASP A C 1
ATOM 2610 O O . ASP A 1 364 ? 15.232 0.194 70.170 1.00 60.76 352 ASP A O 1
ATOM 2615 N N . ILE A 1 365 ? 15.013 0.413 72.381 1.00 56.47 353 ILE A N 1
ATOM 2616 C CA . ILE A 1 365 ? 14.867 1.864 72.331 1.00 57.05 353 ILE A CA 1
ATOM 2617 C C . ILE A 1 365 ? 15.944 2.465 73.227 1.00 59.43 353 ILE A C 1
ATOM 2618 O O . ILE A 1 365 ? 16.079 2.057 74.387 1.00 58.10 353 ILE A O 1
ATOM 2623 N N . PRO A 1 366 ? 16.746 3.390 72.691 1.00 62.31 354 PRO A N 1
ATOM 2624 C CA . PRO A 1 366 ? 17.738 4.100 73.505 1.00 63.38 354 PRO A CA 1
ATOM 2625 C C . PRO A 1 366 ? 17.064 4.945 74.608 1.00 64.36 354 PRO A C 1
ATOM 2626 O O . PRO A 1 366 ? 15.886 5.302 74.483 1.00 64.91 354 PRO A O 1
ATOM 2630 N N . ALA A 1 367 ? 17.783 5.252 75.684 1.00 64.48 355 ALA A N 1
ATOM 2631 C CA . ALA A 1 367 ? 17.232 6.137 76.720 1.00 65.11 355 ALA A CA 1
ATOM 2632 C C . ALA A 1 367 ? 17.092 7.509 76.108 1.00 67.36 355 ALA A C 1
ATOM 2633 O O . ALA A 1 367 ? 17.744 7.792 75.100 1.00 69.55 355 ALA A O 1
ATOM 2635 N N . ASP A 1 368 ? 16.233 8.345 76.694 1.00 68.33 356 ASP A N 1
ATOM 2636 C CA . ASP A 1 368 ? 16.062 9.742 76.274 1.00 68.84 356 ASP A CA 1
ATOM 2637 C C . ASP A 1 368 ? 15.563 9.957 74.859 1.00 67.26 356 ASP A C 1
ATOM 2638 O O . ASP A 1 368 ? 15.867 10.976 74.235 1.00 68.64 356 ASP A O 1
ATOM 2643 N N . THR A 1 369 ? 14.793 9.004 74.361 1.00 63.45 357 THR A N 1
ATOM 2644 C CA . THR A 1 369 ? 14.312 9.051 72.999 1.00 59.78 357 THR A CA 1
ATOM 2645 C C . THR A 1 369 ? 12.797 9.053 73.049 1.00 58.48 357 THR A C 1
ATOM 2646 O O . THR A 1 369 ? 12.196 8.339 73.860 1.00 58.18 357 THR A O 1
ATOM 2650 N N . GLY A 1 370 ? 12.175 9.885 72.221 1.00 55.10 358 GLY A N 1
ATOM 2651 C CA . GLY A 1 370 ? 10.744 9.859 72.142 1.00 53.38 358 GLY A CA 1
ATOM 2652 C C . GLY A 1 370 ? 10.263 8.593 71.463 1.00 55.81 358 GLY A C 1
ATOM 2653 O O . GLY A 1 370 ? 10.784 8.205 70.400 1.00 56.05 358 GLY A O 1
ATOM 2654 N N . ILE A 1 371 ? 9.249 7.979 72.076 1.00 56.50 359 ILE A N 1
ATOM 2655 C CA . ILE A 1 371 ? 8.579 6.796 71.554 1.00 56.25 359 ILE A CA 1
ATOM 2656 C C . ILE A 1 371 ? 7.887 7.112 70.249 1.00 57.05 359 ILE A C 1
ATOM 2657 O O . ILE A 1 371 ? 7.352 8.176 70.060 1.00 61.97 359 ILE A O 1
ATOM 2662 N N . VAL A 1 372 ? 7.846 6.115 69.395 1.00 57.27 360 VAL A N 1
ATOM 2663 C CA . VAL A 1 372 ? 7.481 6.223 68.015 1.00 55.91 360 VAL A CA 1
ATOM 2664 C C . VAL A 1 372 ? 6.707 4.912 67.733 1.00 56.08 360 VAL A C 1
ATOM 2665 O O . VAL A 1 372 ? 6.777 3.975 68.529 1.00 56.06 360 VAL A O 1
ATOM 2669 N N . TRP A 1 373 ? 5.941 4.847 66.647 1.00 55.63 361 TRP A N 1
ATOM 2670 C CA . TRP A 1 373 ? 5.063 3.691 66.420 1.00 54.27 361 TRP A CA 1
ATOM 2671 C C . TRP A 1 373 ? 5.843 2.437 66.123 1.00 54.47 361 TRP A C 1
ATOM 2672 O O . TRP A 1 373 ? 5.459 1.330 66.519 1.00 55.40 361 TRP A O 1
ATOM 2683 N N . ASP A 1 374 ? 6.964 2.609 65.442 1.00 54.79 362 ASP A N 1
ATOM 2684 C CA . ASP A 1 374 ? 7.800 1.490 65.088 1.00 53.94 362 ASP A CA 1
ATOM 2685 C C . ASP A 1 374 ? 8.391 0.767 66.286 1.00 54.98 362 ASP A C 1
ATOM 2686 O O . ASP A 1 374 ? 8.886 -0.346 66.137 1.00 56.62 362 ASP A O 1
ATOM 2691 N N . ASP A 1 375 ? 8.340 1.395 67.462 1.00 54.95 363 ASP A N 1
ATOM 2692 C CA . ASP A 1 375 ? 8.849 0.800 68.690 1.00 54.58 363 ASP A CA 1
ATOM 2693 C C . ASP A 1 375 ? 7.820 -0.165 69.248 1.00 54.02 363 ASP A C 1
ATOM 2694 O O . ASP A 1 375 ? 8.165 -1.014 70.050 1.00 53.28 363 ASP A O 1
ATOM 2699 N N . ILE A 1 376 ? 6.555 -0.019 68.839 1.00 55.49 364 ILE A N 1
ATOM 2700 C CA . ILE A 1 376 ? 5.458 -0.825 69.415 1.00 57.60 364 ILE A CA 1
ATOM 2701 C C . ILE A 1 376 ? 4.703 -1.727 68.446 1.00 60.24 364 ILE A C 1
ATOM 2702 O O . ILE A 1 376 ? 4.055 -2.681 68.891 1.00 63.23 364 ILE A O 1
ATOM 2707 N N . LEU A 1 377 ? 4.818 -1.457 67.141 1.00 58.09 365 LEU A N 1
ATOM 2708 C CA . LEU A 1 377 ? 4.098 -2.212 66.118 1.00 54.90 365 LEU A CA 1
ATOM 2709 C C . LEU A 1 377 ? 4.955 -3.243 65.381 1.00 52.63 365 LEU A C 1
ATOM 2710 O O . LEU A 1 377 ? 6.070 -2.956 64.900 1.00 50.34 365 LEU A O 1
ATOM 2715 N N . LEU A 1 378 ? 4.423 -4.461 65.326 1.00 51.40 366 LEU A N 1
ATOM 2716 C CA . LEU A 1 378 ? 5.162 -5.600 64.807 1.00 49.88 366 LEU A CA 1
ATOM 2717 C C . LEU A 1 378 ? 5.179 -5.500 63.286 1.00 48.75 366 LEU A C 1
ATOM 2718 O O . LEU A 1 378 ? 4.138 -5.323 62.671 1.00 45.60 366 LEU A O 1
ATOM 2723 N N . LYS A 1 379 ? 6.372 -5.579 62.695 1.00 52.67 367 LYS A N 1
ATOM 2724 C CA . LYS A 1 379 ? 6.496 -5.488 61.244 1.00 57.31 367 LYS A CA 1
ATOM 2725 C C . LYS A 1 379 ? 7.234 -6.677 60.608 1.00 60.66 367 LYS A C 1
ATOM 2726 O O . LYS A 1 379 ? 7.371 -6.728 59.386 1.00 62.76 367 LYS A O 1
ATOM 2732 N N . ASP A 1 380 ? 7.691 -7.628 61.441 1.00 66.41 368 ASP A N 1
ATOM 2733 C CA . ASP A 1 380 ? 8.450 -8.833 61.008 1.00 68.32 368 ASP A CA 1
ATOM 2734 C C . ASP A 1 380 ? 7.673 -10.155 61.172 1.00 69.60 368 ASP A C 1
ATOM 2735 O O . ASP A 1 380 ? 8.093 -11.227 60.682 1.00 72.32 368 ASP A O 1
#

Nearest PDB structures (foldseek):
  1vli-assembly1_A  TM=1.002E+00  e=3.081E-73  Bacillus subtilis
  4ipj-assembly1_A-2  TM=6.543E-01  e=6.681E-28  Neisseria meningitidis
  8h2c-assembly2_D  TM=6.560E-01  e=2.074E-26  Campylobacter jejuni
  8h2c-assembly2_C  TM=6.539E-01  e=1.535E-26  Campylobacter jejuni
  6ncs-assembly1_B  TM=8.707E-01  e=2.637E-21  Leptospira borgpetersenii serovar Hardjo-bovis str. JB197